Protein AF-A0A9D9LAY6-F1 (afdb_monomer)

Mean predicted aligned error: 7.18 Å

Solvent-accessible surface area (backbone atoms only — not comparable to full-atom values): 12796 Å² total; per-residue (Å²): 140,76,79,66,53,98,84,49,84,87,72,80,51,30,33,32,34,34,10,58,44,92,51,67,55,60,90,87,46,68,80,21,60,41,63,59,35,63,43,89,59,65,44,89,55,67,43,28,72,73,89,61,41,78,61,57,51,84,32,20,17,62,52,53,45,94,94,49,70,92,74,72,82,45,93,70,55,73,35,76,51,71,46,72,71,64,45,58,75,90,65,68,69,64,89,76,74,75,87,74,87,83,88,77,90,67,58,11,40,50,52,52,41,98,83,48,93,46,40,74,40,68,82,51,100,40,34,38,36,40,54,57,48,86,81,23,62,28,69,25,31,33,34,25,40,33,51,50,85,36,48,88,74,65,45,61,23,34,55,71,46,62,74,34,80,56,48,56,52,74,50,87,77,75,67,58,92,96,57,52,70,46,74,45,45,23,19,24,34,98,80,32,68,22,46,63,41,61,47,99,87,69,45,76,46,60,58,84,40,69,66,132

Sequence (212 aa):
DFNNGPNGDTRLSMIAVFSRTATLLVSSELHRVVDALDAGVDYVTSPTYYGALPTDIPEDFGASAPGGVDLLAPPGAAYLFAASNDQYYSDNSDPDNDYYIRILPISPFEVSSASSSMPLVFLDRLTLQWEDLSLTCADTFNVYRGDVRDLPSRQYGACWRSGLTTNTVVDPDLPAEGTGRFYLVTARNAIGEGPLGKDSAGQARVAASPCP

Radius of gyration: 23.65 Å; Cα contacts (8 Å, |Δi|>4): 425; chains: 1; bounding box: 60×30×68 Å

Secondary structure (DSSP, 8-state):
-----TT--S---EEEEEESS--B--TT-TT-BTTEE--SSB--PPPPTTTT-----TT-EE--STT----PPPTT--EEEEEE--S-GGG---SSS-------PPPPPPTT-TT-SS-SEESSSSEEE---GGGTT-SEEEEEEEEGGGGGGT---EEEEEEESSSEEE---PPPTT--EEEEEEEE-SS-B----B-TTSPBP--SB---

Foldseek 3Di:
DLDPDLPFHPAQKKKKWFALDPFAADPVDLQRRPRTAAWDDADQAFAAPPPRHGNGDRRMDIQDDVVGDDIQDPPNGDDMDMDGRDNYCPNDDGNPPPRDDDDDDDWWEFWQPPPAPFHWDAPDQFKTFTDACRVTSAQFKWKFKDWPVCVVVLARGATDDTRHNHRMDTHPDDDDPPTDMDMFMWGADPVGIYFSFADPVRHTRDHPHDDD

pLDDT: mean 89.91, std 10.69, range [39.0, 98.25]

Nearest PDB structures (foldseek):
  8av2-assembly1_A  TM=3.883E-01  e=5.481E-01  Mus musculus
  8dh9-assembly1_A  TM=5.565E-01  e=2.943E+00  Mus musculus
  8dh8-assembly1_B  TM=3.947E-01  e=1.164E+00  Mus musculus
  8ave-assembly1_B  TM=3.776E-01  e=1.099E+00  Homo sapiens
  8avc-assembly1_D  TM=3.324E-01  e=1.648E+00  Mus musculus

Structure (mmCIF, N/CA/C/O backbone):
data_AF-A0A9D9LAY6-F1
#
_entry.id   AF-A0A9D9LAY6-F1
#
loop_
_atom_site.group_PDB
_atom_site.id
_atom_site.type_symbol
_atom_site.label_atom_id
_atom_site.label_alt_id
_atom_site.label_comp_id
_atom_site.label_asym_id
_atom_site.label_entity_id
_atom_site.label_seq_id
_atom_site.pdbx_PDB_ins_code
_atom_site.Cartn_x
_atom_site.Cartn_y
_atom_site.Cartn_z
_atom_site.occupancy
_atom_site.B_iso_or_equiv
_atom_site.auth_seq_id
_atom_site.auth_comp_id
_atom_site.auth_asym_id
_atom_site.auth_atom_id
_atom_site.pdbx_PDB_model_num
ATOM 1 N N . ASP A 1 1 ? 26.040 16.247 -24.420 1.00 41.22 1 ASP A N 1
ATOM 2 C CA . ASP A 1 1 ? 27.261 16.339 -23.603 1.00 41.22 1 ASP A CA 1
ATOM 3 C C . ASP A 1 1 ? 26.886 15.893 -22.201 1.00 41.22 1 ASP A C 1
ATOM 5 O O . ASP A 1 1 ? 26.355 16.680 -21.425 1.00 41.22 1 ASP A O 1
ATOM 9 N N . PHE A 1 2 ? 27.018 14.590 -21.966 1.00 39.00 2 PHE A N 1
ATOM 10 C CA 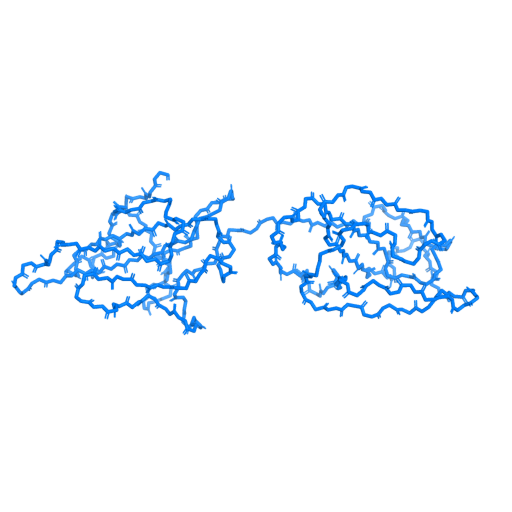. PHE A 1 2 ? 26.751 13.910 -20.696 1.00 39.00 2 PHE A CA 1
ATOM 11 C C . PHE A 1 2 ? 27.986 13.059 -20.362 1.00 39.00 2 PHE A C 1
ATOM 13 O O . PHE A 1 2 ? 27.941 11.842 -20.256 1.00 39.00 2 PHE A O 1
ATOM 20 N N . ASN A 1 3 ? 29.143 13.726 -20.322 1.00 43.12 3 ASN A N 1
ATOM 21 C CA . ASN A 1 3 ? 30.444 13.118 -20.074 1.00 43.12 3 ASN A CA 1
ATOM 22 C C . ASN A 1 3 ? 30.517 12.484 -18.670 1.00 43.12 3 ASN A C 1
ATOM 24 O O . ASN A 1 3 ? 30.635 13.193 -17.668 1.00 43.12 3 ASN A O 1
ATOM 28 N N . ASN A 1 4 ? 30.512 11.150 -18.631 1.00 49.75 4 ASN A N 1
ATOM 29 C CA . ASN A 1 4 ? 30.836 10.318 -17.471 1.00 49.75 4 ASN A CA 1
ATOM 30 C C . ASN A 1 4 ? 32.358 10.282 -17.264 1.00 49.75 4 ASN A C 1
ATOM 32 O O . ASN A 1 4 ? 33.053 9.329 -17.623 1.00 49.75 4 ASN A O 1
ATOM 36 N N . GLY A 1 5 ? 32.885 11.388 -16.735 1.00 39.91 5 GLY A N 1
ATOM 37 C CA . GLY A 1 5 ? 34.275 11.488 -16.305 1.00 39.91 5 GLY A CA 1
ATOM 38 C C . GLY A 1 5 ? 34.571 10.605 -15.080 1.00 39.91 5 GLY A C 1
ATOM 39 O O . GLY A 1 5 ? 33.657 10.144 -14.406 1.00 39.91 5 GLY A O 1
ATOM 40 N N . PRO A 1 6 ? 35.849 10.409 -14.721 1.00 46.62 6 PRO A N 1
ATOM 41 C CA . PRO A 1 6 ? 36.294 9.502 -13.649 1.00 46.62 6 PRO A CA 1
ATOM 42 C C . PRO A 1 6 ? 35.956 9.970 -12.215 1.00 46.62 6 PRO A C 1
ATOM 44 O O . PRO A 1 6 ? 36.563 9.497 -11.259 1.00 46.62 6 PRO A O 1
ATOM 47 N N . ASN A 1 7 ? 35.040 10.930 -12.060 1.00 54.56 7 ASN A N 1
ATOM 48 C CA . ASN A 1 7 ? 34.739 11.622 -10.803 1.00 54.56 7 ASN A CA 1
ATOM 49 C C . ASN A 1 7 ? 33.334 11.293 -10.248 1.00 54.56 7 ASN A C 1
ATOM 51 O O . ASN A 1 7 ? 32.860 12.030 -9.384 1.00 54.56 7 ASN A O 1
ATOM 55 N N . GLY A 1 8 ? 32.695 10.227 -10.745 1.00 56.38 8 GLY A N 1
ATOM 56 C CA . GLY A 1 8 ? 31.364 9.760 -10.337 1.00 56.38 8 GLY A CA 1
ATOM 57 C C . GLY A 1 8 ? 30.232 10.182 -11.279 1.00 56.38 8 GLY A C 1
ATOM 58 O O . GLY A 1 8 ? 30.422 10.989 -12.198 1.00 56.38 8 GLY A O 1
ATOM 59 N N . ASP A 1 9 ? 29.050 9.628 -11.032 1.00 63.84 9 ASP A N 1
ATOM 60 C CA . ASP A 1 9 ? 27.843 9.843 -11.828 1.00 63.84 9 ASP A CA 1
ATOM 61 C C . ASP A 1 9 ? 27.374 11.308 -11.852 1.00 63.84 9 ASP A C 1
ATOM 63 O O . ASP A 1 9 ? 27.145 11.952 -10.825 1.00 63.84 9 ASP A O 1
ATOM 67 N N . THR A 1 10 ? 27.146 11.855 -13.052 1.00 70.38 10 THR A N 1
ATOM 68 C CA . THR A 1 10 ? 26.641 13.238 -13.219 1.00 70.38 10 THR A CA 1
ATOM 69 C C . THR A 1 10 ? 25.127 13.316 -13.463 1.00 70.38 10 THR A C 1
ATOM 71 O O . THR A 1 10 ? 24.528 14.405 -13.440 1.00 70.38 10 THR A O 1
ATOM 74 N N . ARG A 1 11 ? 24.483 12.161 -13.677 1.00 76.62 11 ARG A N 1
ATOM 75 C CA . ARG A 1 11 ? 23.042 11.990 -13.898 1.00 76.62 11 ARG A CA 1
ATOM 76 C C . ARG A 1 11 ? 22.574 10.697 -13.235 1.00 76.62 11 ARG A C 1
ATOM 78 O O . ARG A 1 11 ? 23.000 9.623 -13.618 1.00 76.62 11 ARG A O 1
ATOM 85 N N . LEU A 1 12 ? 21.643 10.819 -12.289 1.00 80.44 12 LEU A N 1
ATOM 86 C CA . LEU A 1 12 ? 21.138 9.695 -11.487 1.00 80.44 12 LEU A CA 1
ATOM 87 C C . LEU A 1 12 ? 19.661 9.360 -11.766 1.00 80.44 12 LEU A C 1
ATOM 89 O O . LEU A 1 12 ? 19.009 8.642 -11.007 1.00 80.44 12 LEU A O 1
ATOM 93 N N . SER A 1 13 ? 19.082 9.947 -12.817 1.00 86.94 13 SER A N 1
ATOM 94 C CA . SER A 1 13 ? 17.651 9.807 -13.089 1.00 86.94 13 SER A CA 1
ATOM 95 C C . SER A 1 13 ? 17.344 8.446 -13.709 1.00 86.94 13 SER A C 1
ATOM 97 O O . SER A 1 13 ? 17.992 8.028 -14.664 1.00 86.94 13 SER A O 1
ATOM 99 N N . MET A 1 14 ? 16.326 7.788 -13.170 1.00 89.75 14 MET A N 1
ATOM 100 C CA . MET A 1 14 ? 15.775 6.519 -13.606 1.00 89.75 14 MET A CA 1
ATOM 101 C C . MET A 1 14 ? 14.271 6.660 -13.778 1.00 89.75 14 MET A C 1
ATOM 103 O O . MET A 1 14 ? 13.616 7.447 -13.088 1.00 89.75 14 MET A O 1
ATOM 107 N N . ILE A 1 15 ? 13.751 5.862 -14.693 1.00 92.69 15 ILE A N 1
ATOM 108 C CA . ILE A 1 15 ? 12.330 5.657 -14.945 1.00 92.69 15 ILE A CA 1
ATOM 109 C C . ILE A 1 15 ? 12.028 4.177 -14.755 1.00 92.69 15 ILE A C 1
ATOM 111 O O . ILE A 1 15 ? 12.913 3.330 -14.942 1.00 92.69 15 ILE A O 1
ATOM 115 N N . ALA A 1 16 ? 10.807 3.858 -14.349 1.00 94.81 16 ALA A N 1
ATOM 116 C CA . ALA A 1 16 ? 10.399 2.482 -14.140 1.00 94.81 16 ALA A CA 1
ATOM 117 C C . ALA A 1 16 ? 8.928 2.261 -14.491 1.00 94.81 16 ALA A C 1
ATOM 119 O O . ALA A 1 16 ? 8.138 3.194 -14.505 1.00 94.81 16 ALA A O 1
ATOM 120 N N . VAL A 1 17 ? 8.574 1.010 -14.772 1.00 96.50 17 VAL A N 1
ATOM 121 C CA . VAL A 1 17 ? 7.209 0.591 -15.107 1.00 96.50 17 VAL A CA 1
ATOM 122 C C . VAL A 1 17 ? 6.951 -0.814 -14.570 1.00 96.50 17 VAL A C 1
ATOM 124 O O . VAL A 1 17 ? 7.811 -1.702 -14.659 1.00 96.50 17 VAL A O 1
ATOM 127 N N . PHE A 1 18 ? 5.770 -1.025 -13.988 1.00 97.06 18 PHE A N 1
ATOM 128 C CA . PHE A 1 18 ? 5.346 -2.353 -13.548 1.00 97.06 18 PHE A CA 1
ATOM 129 C C . PHE A 1 18 ? 4.795 -3.169 -14.709 1.00 97.06 18 PHE A C 1
ATOM 131 O O . PHE A 1 18 ? 4.247 -2.638 -15.667 1.00 97.06 18 PHE A O 1
ATOM 138 N N . SER A 1 19 ? 4.897 -4.490 -14.607 1.00 98.06 19 SER A N 1
ATOM 139 C CA . SER A 1 19 ? 4.288 -5.407 -15.565 1.00 98.06 19 SER A CA 1
ATOM 140 C C . SER A 1 19 ? 3.805 -6.689 -14.894 1.00 98.06 19 SER A C 1
ATOM 142 O O . SER A 1 19 ? 4.316 -7.118 -13.850 1.00 98.06 19 SER A O 1
ATOM 144 N N . ARG A 1 20 ? 2.814 -7.331 -15.522 1.00 97.94 20 ARG A N 1
ATOM 145 C CA . ARG A 1 20 ? 2.373 -8.690 -15.176 1.00 97.94 20 ARG A CA 1
ATOM 146 C C . ARG A 1 20 ? 3.328 -9.778 -15.669 1.00 97.94 20 ARG A C 1
ATOM 148 O O . ARG A 1 20 ? 3.265 -10.900 -15.171 1.00 97.94 20 ARG A O 1
ATOM 155 N N . THR A 1 21 ? 4.200 -9.482 -16.635 1.00 97.69 21 THR A N 1
ATOM 156 C CA . THR A 1 21 ? 5.062 -10.481 -17.282 1.00 97.69 21 THR A CA 1
ATOM 157 C C . THR A 1 21 ? 6.521 -10.039 -17.346 1.00 97.69 21 THR A C 1
ATOM 159 O O . THR A 1 21 ? 6.839 -8.857 -17.344 1.00 97.69 21 THR A O 1
ATOM 162 N N . ALA A 1 22 ? 7.430 -11.006 -17.465 1.00 97.56 22 ALA A N 1
ATOM 163 C CA . ALA A 1 22 ? 8.841 -10.732 -17.735 1.00 97.56 22 ALA A CA 1
ATOM 164 C C . ALA A 1 22 ? 9.113 -10.396 -19.216 1.00 97.56 22 ALA A C 1
ATOM 166 O O . ALA A 1 22 ? 10.273 -10.310 -19.622 1.00 97.56 22 ALA A O 1
ATOM 167 N N . THR A 1 23 ? 8.077 -10.293 -20.054 1.00 97.94 23 THR A N 1
ATOM 168 C CA . THR A 1 23 ? 8.244 -10.213 -21.505 1.00 97.94 23 THR A CA 1
ATOM 169 C C . THR A 1 23 ? 8.616 -8.799 -21.921 1.00 97.94 23 THR A C 1
ATOM 171 O O . THR A 1 23 ? 7.848 -7.855 -21.744 1.00 97.94 23 THR A O 1
ATOM 174 N N . LEU A 1 24 ? 9.786 -8.686 -22.543 1.00 97.06 24 LEU A N 1
ATOM 175 C CA . LEU A 1 24 ? 10.290 -7.459 -23.135 1.00 97.06 24 LEU A CA 1
ATOM 176 C C . LEU A 1 24 ? 10.498 -7.686 -24.631 1.00 97.06 24 LEU A C 1
ATOM 178 O O . LEU A 1 24 ? 11.299 -8.537 -25.026 1.00 97.06 24 LEU A O 1
ATOM 182 N N . LEU A 1 25 ? 9.767 -6.948 -25.463 1.00 97.81 25 LEU A N 1
ATOM 183 C CA . LEU A 1 25 ? 9.915 -7.017 -26.914 1.00 97.81 25 LEU A CA 1
ATOM 184 C C . LEU A 1 25 ? 11.229 -6.365 -27.367 1.00 97.81 25 LEU A C 1
ATOM 186 O O . LEU A 1 25 ? 11.950 -5.715 -26.600 1.00 97.81 25 LEU A O 1
ATOM 190 N N . VAL A 1 26 ? 11.541 -6.564 -28.647 1.00 95.62 26 VAL A N 1
ATOM 191 C CA . VAL A 1 26 ? 12.711 -5.972 -29.302 1.00 95.62 26 VAL A CA 1
ATOM 192 C C . VAL A 1 26 ? 12.659 -4.443 -29.258 1.00 95.62 26 VAL A C 1
ATOM 194 O O . VAL A 1 26 ? 11.592 -3.842 -29.196 1.00 95.62 26 VAL A O 1
ATOM 197 N N . SER A 1 27 ? 13.822 -3.797 -29.328 1.00 89.25 27 SER A N 1
ATOM 198 C CA . SER A 1 27 ? 13.951 -2.341 -29.180 1.00 89.25 27 SER A CA 1
ATOM 199 C C . SER A 1 27 ? 13.293 -1.512 -30.289 1.00 89.25 27 SER A C 1
ATOM 201 O O . SER A 1 27 ? 13.179 -0.302 -30.132 1.00 89.25 27 SER A O 1
ATOM 203 N N . SER A 1 28 ? 12.883 -2.128 -31.402 1.00 90.31 28 SER A N 1
ATOM 204 C CA . SER A 1 28 ? 12.114 -1.457 -32.456 1.00 90.31 28 SER A CA 1
ATOM 205 C C . SER A 1 28 ? 10.626 -1.313 -32.127 1.00 90.31 28 SER A C 1
ATOM 207 O O . SER A 1 28 ? 9.932 -0.581 -32.826 1.00 90.31 28 SER A O 1
ATOM 209 N N . GLU A 1 29 ? 10.132 -2.008 -31.100 1.00 95.06 29 GLU A N 1
ATOM 210 C CA . GLU A 1 29 ? 8.760 -1.872 -30.618 1.00 95.06 29 GLU A CA 1
ATOM 211 C C . GLU A 1 29 ? 8.685 -0.747 -29.585 1.00 95.06 29 GLU A C 1
ATOM 213 O O . GLU A 1 29 ? 9.404 -0.769 -28.585 1.00 95.06 29 GLU A O 1
ATOM 218 N N . LEU A 1 30 ? 7.788 0.218 -29.805 1.00 90.75 30 LEU A N 1
ATOM 219 C CA . LEU A 1 30 ? 7.556 1.311 -28.857 1.00 90.75 30 LEU A CA 1
ATOM 220 C C . LEU A 1 30 ? 7.002 0.767 -27.529 1.00 90.75 30 LEU A C 1
ATOM 222 O O . LEU A 1 30 ? 7.577 0.984 -26.467 1.00 90.75 30 LEU A O 1
ATOM 226 N N . HIS A 1 31 ? 5.940 -0.039 -27.597 1.00 93.06 31 HIS A N 1
ATOM 227 C CA . HIS A 1 31 ? 5.304 -0.665 -26.432 1.00 93.06 31 HIS A CA 1
ATOM 228 C C . HIS A 1 31 ? 5.949 -2.014 -26.105 1.00 93.06 31 HIS A C 1
ATOM 230 O O . HIS A 1 31 ? 5.319 -3.070 -26.144 1.00 93.06 31 HIS A O 1
ATOM 236 N N . ARG A 1 32 ? 7.256 -1.986 -25.834 1.00 95.12 32 ARG A N 1
ATOM 237 C CA . ARG A 1 32 ? 8.047 -3.204 -25.613 1.00 95.12 32 ARG A CA 1
ATOM 238 C C . ARG A 1 32 ? 7.810 -3.882 -24.267 1.00 95.12 32 ARG A C 1
ATOM 240 O O . ARG A 1 32 ? 8.120 -5.064 -24.150 1.00 95.12 32 ARG A O 1
ATOM 247 N N . VAL A 1 33 ? 7.301 -3.170 -23.264 1.00 97.50 33 VAL A N 1
ATOM 248 C CA . VAL A 1 33 ? 6.931 -3.759 -21.969 1.00 97.50 33 VAL A CA 1
ATOM 249 C C . VAL A 1 33 ? 5.528 -4.342 -22.100 1.00 97.50 33 VAL A C 1
ATOM 251 O O . VAL A 1 33 ? 4.542 -3.613 -22.141 1.00 97.50 33 VAL A O 1
ATOM 254 N N . VAL A 1 34 ? 5.437 -5.666 -22.217 1.00 97.94 34 VAL A N 1
ATOM 255 C CA . VAL A 1 34 ? 4.148 -6.350 -22.391 1.00 97.94 34 VAL A CA 1
ATOM 256 C C . VAL A 1 34 ? 3.385 -6.349 -21.071 1.00 97.94 34 VAL A C 1
ATOM 258 O O . VAL A 1 34 ? 3.980 -6.588 -20.022 1.00 97.94 34 VAL A O 1
ATOM 261 N N . ASP A 1 35 ? 2.071 -6.122 -21.126 1.00 97.25 35 ASP A N 1
ATOM 262 C CA . ASP A 1 35 ? 1.190 -6.028 -19.954 1.00 97.25 35 ASP A CA 1
ATOM 263 C C . ASP A 1 35 ? 1.688 -5.014 -18.911 1.00 97.25 35 ASP A C 1
ATOM 265 O O . ASP A 1 35 ? 1.702 -5.306 -17.708 1.00 97.25 35 ASP A O 1
ATOM 269 N N . ALA A 1 36 ? 2.127 -3.844 -19.392 1.00 97.44 36 ALA A N 1
ATOM 270 C CA . ALA A 1 36 ? 2.488 -2.708 -18.557 1.00 97.44 36 ALA A CA 1
ATOM 271 C C . ALA A 1 36 ? 1.316 -2.296 -17.648 1.00 97.44 36 ALA A C 1
ATOM 273 O O . ALA A 1 36 ? 0.138 -2.445 -17.989 1.00 97.44 36 ALA A O 1
ATOM 274 N N . LEU A 1 37 ? 1.661 -1.845 -16.449 1.00 97.12 37 LEU A N 1
ATOM 275 C CA . LEU A 1 37 ? 0.738 -1.485 -15.388 1.00 97.12 37 LEU A CA 1
ATOM 276 C C . LEU A 1 37 ? 1.026 -0.072 -14.927 1.00 97.12 37 LEU A C 1
ATOM 278 O O . LEU A 1 37 ? 2.113 0.190 -14.414 1.00 97.12 37 LEU A O 1
ATOM 282 N N . ASP A 1 38 ? 0.011 0.770 -15.060 1.00 94.56 38 ASP A N 1
ATOM 283 C CA . ASP A 1 38 ? 0.039 2.148 -14.599 1.00 94.56 38 ASP A CA 1
ATOM 284 C C . ASP A 1 38 ? 0.279 2.222 -13.081 1.00 94.56 38 ASP A C 1
ATOM 286 O O . ASP A 1 38 ? -0.337 1.483 -12.296 1.00 94.56 38 ASP A O 1
ATOM 290 N N . ALA A 1 39 ? 1.215 3.082 -12.678 1.00 89.00 39 ALA A N 1
ATOM 291 C CA . ALA A 1 39 ? 1.596 3.285 -11.291 1.00 89.00 39 ALA A CA 1
ATOM 292 C C . ALA A 1 39 ? 2.174 4.682 -11.060 1.00 89.00 39 ALA A C 1
ATOM 294 O O . ALA A 1 39 ? 3.180 5.060 -11.645 1.00 89.00 39 ALA A O 1
ATOM 295 N N . GLY A 1 40 ? 1.638 5.393 -10.068 1.00 85.19 40 GLY A N 1
ATOM 296 C CA . GLY A 1 40 ? 2.198 6.673 -9.647 1.00 85.19 40 GLY A CA 1
ATOM 297 C C . GLY A 1 40 ? 1.812 7.818 -10.580 1.00 85.19 40 GLY A C 1
ATOM 298 O O . GLY A 1 40 ? 0.636 7.998 -10.875 1.00 85.19 40 GLY A O 1
ATOM 299 N N . VAL A 1 41 ? 2.788 8.659 -10.922 1.00 88.62 41 VAL A N 1
ATOM 300 C CA . VAL A 1 41 ? 2.615 9.811 -11.815 1.00 88.62 41 VAL A CA 1
ATOM 301 C C . VAL A 1 41 ? 3.446 9.560 -13.063 1.00 88.62 41 VAL A C 1
ATOM 303 O O . VAL A 1 41 ? 4.665 9.401 -12.940 1.00 88.62 41 VAL A O 1
ATOM 306 N N . ASP A 1 42 ? 2.780 9.602 -14.215 1.00 92.56 42 ASP A N 1
ATOM 307 C CA . ASP A 1 42 ? 3.352 9.344 -15.535 1.00 92.56 42 ASP A CA 1
ATOM 308 C C . ASP A 1 42 ? 4.617 10.170 -15.783 1.00 92.56 42 ASP A C 1
ATOM 310 O O . ASP A 1 42 ? 4.661 11.380 -15.496 1.00 92.56 42 ASP A O 1
ATOM 314 N N . TYR A 1 43 ? 5.646 9.539 -16.354 1.00 92.75 43 TYR A N 1
ATOM 315 C CA . TYR A 1 43 ? 6.876 10.223 -16.727 1.00 92.75 43 TYR A CA 1
ATOM 316 C C . TYR A 1 43 ? 7.021 10.343 -18.242 1.00 92.75 43 TYR A C 1
AT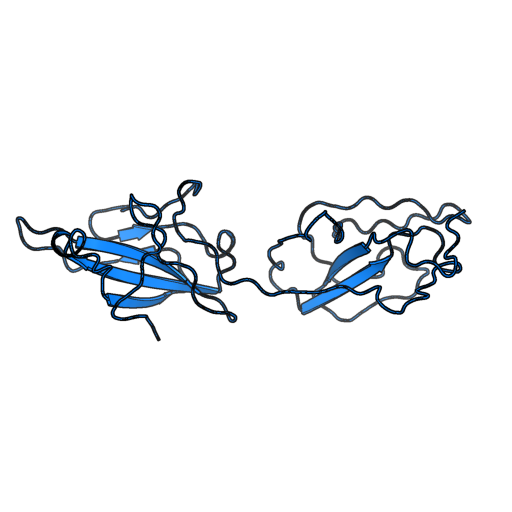OM 318 O O . TYR A 1 43 ? 7.553 9.475 -18.918 1.00 92.75 43 TYR A O 1
ATOM 326 N N . VAL A 1 44 ? 6.668 11.511 -18.779 1.00 94.75 44 VAL A N 1
ATOM 327 C CA . VAL A 1 44 ? 6.802 11.740 -20.223 1.00 94.75 44 VAL A CA 1
ATOM 328 C C . VAL A 1 44 ? 8.275 11.829 -20.636 1.00 94.75 44 VAL A C 1
ATOM 330 O O . VAL A 1 44 ? 8.969 12.808 -20.332 1.00 94.75 44 VAL A O 1
ATOM 333 N N . THR A 1 45 ? 8.753 10.827 -21.371 1.00 92.75 45 THR A N 1
ATOM 334 C CA . THR A 1 45 ? 10.148 10.758 -21.835 1.00 92.75 45 THR A CA 1
ATOM 335 C C . THR A 1 45 ? 10.399 11.584 -23.103 1.00 92.75 45 THR A C 1
ATOM 337 O O . THR A 1 45 ? 9.509 11.878 -23.904 1.00 92.75 45 THR A O 1
ATOM 340 N N . SER A 1 46 ? 11.655 12.003 -23.297 1.00 93.19 46 SER A N 1
ATOM 341 C CA . SER A 1 46 ? 12.073 12.698 -24.523 1.00 93.19 46 SER A CA 1
ATOM 342 C C . SER A 1 46 ? 12.371 11.707 -25.656 1.00 93.19 46 SER A C 1
ATOM 344 O O . SER A 1 46 ? 12.915 10.637 -25.370 1.00 93.19 46 SER A O 1
ATOM 346 N N . PRO A 1 47 ? 12.110 12.069 -26.932 1.00 94.69 47 PRO A N 1
ATOM 347 C CA . PRO A 1 47 ? 12.466 11.240 -28.082 1.00 94.69 47 PRO A CA 1
ATOM 348 C C . PRO A 1 47 ? 13.952 10.872 -28.127 1.00 94.69 47 PRO A C 1
ATOM 350 O O . PRO A 1 47 ? 14.792 11.573 -27.564 1.00 94.69 47 PRO A O 1
ATOM 353 N N . THR A 1 48 ? 14.291 9.814 -28.865 1.00 92.44 48 THR A N 1
ATOM 354 C CA . THR A 1 48 ? 15.687 9.398 -29.059 1.00 92.44 48 THR A CA 1
ATOM 355 C C . THR A 1 48 ? 16.541 10.519 -29.655 1.00 92.44 48 THR A C 1
ATOM 357 O O . THR A 1 48 ? 16.111 11.225 -30.572 1.00 92.44 48 THR A O 1
ATOM 360 N N . TYR A 1 49 ? 17.798 10.627 -29.206 1.00 91.62 49 TYR A N 1
ATOM 361 C CA . TYR A 1 49 ? 18.721 11.674 -29.663 1.00 91.62 49 TYR A CA 1
ATOM 362 C C . TYR A 1 49 ? 18.920 11.651 -31.185 1.00 91.62 49 TYR A C 1
ATOM 364 O O . TYR A 1 49 ? 18.899 12.683 -31.857 1.00 91.62 49 TYR A O 1
ATOM 372 N N . TYR A 1 50 ? 19.078 10.449 -31.746 1.00 91.81 50 TYR A N 1
ATOM 373 C CA . TYR A 1 50 ? 19.116 10.233 -33.188 1.00 91.81 50 TYR A CA 1
ATOM 374 C C . TYR A 1 50 ? 17.742 9.809 -33.697 1.00 91.81 50 TYR A C 1
ATOM 376 O O . TYR A 1 50 ? 17.115 8.909 -33.143 1.00 91.81 50 TYR A O 1
ATOM 384 N N . GLY A 1 51 ? 17.288 10.431 -34.785 1.00 93.31 51 GLY A N 1
ATOM 385 C CA . GLY A 1 51 ? 16.053 10.055 -35.477 1.00 93.31 51 GLY A CA 1
ATOM 386 C C . GLY A 1 51 ? 14.755 10.536 -34.823 1.00 93.31 51 GLY A C 1
ATOM 387 O O . GLY A 1 51 ? 13.720 10.428 -35.474 1.00 93.31 51 GLY A O 1
ATOM 388 N N . ALA A 1 52 ? 14.805 11.100 -33.607 1.00 94.38 52 ALA A N 1
ATOM 389 C CA . ALA A 1 52 ? 13.647 11.643 -32.891 1.00 94.38 52 ALA A CA 1
ATOM 390 C C . ALA A 1 52 ? 12.472 10.651 -32.797 1.00 94.38 52 ALA A C 1
ATOM 392 O O . ALA A 1 52 ? 11.312 11.019 -32.991 1.00 94.38 52 ALA A O 1
ATOM 393 N N . LEU A 1 53 ? 12.777 9.379 -32.534 1.00 93.94 53 LEU A N 1
ATOM 394 C CA . LEU A 1 53 ? 11.761 8.349 -32.361 1.00 93.94 53 LEU A CA 1
ATOM 395 C C . LEU A 1 53 ? 11.102 8.506 -30.985 1.00 93.94 53 LEU A C 1
ATOM 397 O O . LEU A 1 53 ? 11.809 8.814 -30.022 1.00 93.94 53 LEU A O 1
ATOM 401 N N . PRO A 1 54 ? 9.780 8.295 -30.869 1.00 95.00 54 PRO A N 1
ATOM 402 C CA . PRO A 1 54 ? 9.113 8.294 -29.574 1.00 95.00 54 PRO A CA 1
ATOM 403 C C . PRO A 1 54 ? 9.654 7.163 -28.693 1.00 95.00 54 PRO A C 1
ATOM 405 O O . PRO A 1 54 ? 10.053 6.109 -29.187 1.00 95.00 54 PRO A O 1
ATOM 408 N N . THR A 1 55 ? 9.655 7.408 -27.391 1.00 92.62 55 THR A N 1
ATOM 409 C CA . THR A 1 55 ? 10.213 6.528 -26.348 1.00 92.62 55 THR A CA 1
ATOM 410 C C . THR A 1 55 ? 9.235 6.288 -25.201 1.00 92.62 55 THR A C 1
ATOM 412 O O . THR A 1 55 ? 9.486 5.421 -24.369 1.00 92.62 55 THR A O 1
ATOM 415 N N . ASP A 1 56 ? 8.126 7.028 -25.189 1.00 94.25 56 ASP A N 1
ATOM 416 C CA . ASP A 1 56 ? 7.207 7.124 -24.065 1.00 94.25 56 ASP A CA 1
ATOM 417 C C . ASP A 1 56 ? 6.412 5.844 -23.822 1.00 94.25 56 ASP A C 1
ATOM 419 O O . ASP A 1 56 ? 5.837 5.264 -24.752 1.00 94.25 56 ASP A O 1
ATOM 423 N N . ILE A 1 57 ? 6.369 5.432 -22.555 1.00 94.75 57 ILE A N 1
ATOM 424 C CA . ILE A 1 57 ? 5.515 4.357 -22.062 1.00 94.75 57 ILE A CA 1
ATOM 425 C C . ILE A 1 57 ? 4.488 5.018 -21.140 1.00 94.75 57 ILE A C 1
ATOM 427 O O . ILE A 1 57 ? 4.869 5.449 -20.059 1.00 94.75 57 ILE A O 1
ATOM 431 N N . PRO A 1 58 ? 3.202 5.089 -21.526 1.00 95.25 58 PRO A N 1
ATOM 432 C CA . PRO A 1 58 ? 2.198 5.819 -20.751 1.00 95.25 58 PRO A CA 1
ATOM 433 C C . PRO A 1 58 ? 2.032 5.349 -19.300 1.00 95.25 58 PRO A C 1
ATOM 435 O O . PRO A 1 58 ? 1.568 6.115 -18.472 1.00 95.25 58 PRO A O 1
ATOM 438 N N . GLU A 1 59 ? 2.372 4.094 -19.001 1.00 96.56 59 GLU A N 1
ATOM 439 C CA . GLU A 1 59 ? 2.264 3.490 -17.670 1.00 96.56 59 GLU A CA 1
ATOM 440 C C . GLU A 1 59 ? 3.512 3.667 -16.779 1.00 96.56 59 GLU A C 1
ATOM 442 O O . GLU A 1 59 ? 3.572 3.093 -15.687 1.00 96.56 59 GLU A O 1
ATOM 447 N N . ASP A 1 60 ? 4.557 4.347 -17.260 1.00 94.81 60 ASP A N 1
ATOM 448 C CA . ASP A 1 60 ? 5.803 4.509 -16.510 1.00 94.81 60 ASP A CA 1
ATOM 449 C C . ASP A 1 60 ? 5.739 5.616 -15.448 1.00 94.81 60 ASP A C 1
ATOM 451 O O . ASP A 1 60 ? 4.794 6.388 -15.348 1.00 94.81 60 ASP A O 1
ATOM 455 N N . PHE A 1 61 ? 6.762 5.680 -14.601 1.00 93.94 61 PHE A N 1
ATOM 456 C CA . PHE A 1 61 ? 6.908 6.724 -13.598 1.00 93.94 61 PHE A CA 1
ATOM 457 C C . PHE A 1 61 ? 8.377 7.055 -13.349 1.00 93.94 61 PHE A C 1
ATOM 459 O O . PHE A 1 61 ? 9.293 6.251 -13.561 1.00 93.94 61 PHE A O 1
ATOM 466 N N . GLY A 1 62 ? 8.619 8.260 -12.833 1.00 91.31 62 GLY A N 1
ATOM 467 C CA . GLY A 1 62 ? 9.954 8.685 -12.426 1.00 91.31 62 GLY A CA 1
ATOM 468 C C . GLY A 1 62 ? 10.382 7.975 -11.141 1.00 91.31 62 GLY A C 1
ATOM 469 O O . GLY A 1 62 ? 9.712 8.099 -10.123 1.00 91.31 62 GLY A O 1
ATOM 470 N N . ALA A 1 63 ? 11.523 7.284 -11.151 1.00 87.88 63 ALA A N 1
ATOM 471 C CA . ALA A 1 63 ? 12.023 6.510 -10.008 1.00 87.88 63 ALA A CA 1
ATOM 472 C C . ALA A 1 63 ? 13.091 7.247 -9.166 1.00 87.88 63 ALA A C 1
ATOM 474 O O . ALA A 1 63 ? 13.567 6.712 -8.165 1.00 87.88 63 ALA A O 1
ATOM 475 N N . SER A 1 64 ? 13.462 8.479 -9.541 1.00 78.44 64 SER A N 1
ATOM 476 C CA . SER A 1 64 ? 14.600 9.215 -8.952 1.00 78.44 64 SER A CA 1
ATOM 477 C C . SER A 1 64 ? 14.236 10.530 -8.253 1.00 78.44 64 SER A C 1
ATOM 479 O O . SER A 1 64 ? 14.995 11.500 -8.320 1.00 78.44 64 SER A O 1
ATOM 481 N N . ALA A 1 65 ? 13.091 10.604 -7.571 1.00 66.19 65 ALA A N 1
ATOM 482 C CA . ALA A 1 65 ? 12.800 11.760 -6.720 1.00 66.19 65 ALA A CA 1
ATOM 483 C C . ALA A 1 65 ? 13.811 11.856 -5.549 1.00 66.19 65 ALA A C 1
ATOM 485 O O . ALA A 1 65 ? 14.326 10.828 -5.098 1.00 66.19 65 ALA A O 1
ATOM 486 N N . PRO A 1 66 ? 14.127 13.061 -5.029 1.00 66.81 66 PRO A N 1
ATOM 487 C CA . PRO A 1 66 ? 14.971 13.203 -3.845 1.00 66.81 66 PRO A CA 1
ATOM 488 C C . PRO A 1 66 ? 14.416 12.387 -2.667 1.00 66.81 66 PRO A C 1
ATOM 490 O O . PRO A 1 66 ? 13.352 12.702 -2.143 1.00 66.81 66 PRO A O 1
ATOM 493 N N . GLY A 1 67 ? 15.143 11.344 -2.253 1.00 69.50 67 GLY A N 1
ATOM 494 C CA . GLY A 1 67 ? 14.711 10.414 -1.200 1.00 69.50 67 GLY A CA 1
ATOM 495 C C . GLY A 1 67 ? 14.030 9.128 -1.689 1.00 69.50 67 GLY A C 1
ATOM 496 O O . GLY A 1 67 ? 13.772 8.256 -0.865 1.00 69.50 67 GLY A O 1
ATOM 497 N N . GLY A 1 68 ? 13.822 8.968 -2.999 1.00 78.31 68 GLY A N 1
ATOM 498 C CA . GLY A 1 68 ? 13.092 7.851 -3.606 1.00 78.31 68 GLY A CA 1
ATOM 499 C C . GLY A 1 68 ? 11.622 8.182 -3.876 1.00 78.31 68 GLY A C 1
ATOM 500 O O . GLY A 1 68 ? 11.173 9.304 -3.641 1.00 78.31 68 GLY A O 1
ATOM 501 N N . VAL A 1 69 ? 10.881 7.201 -4.395 1.00 84.31 69 VAL A N 1
ATOM 502 C CA . VAL A 1 69 ? 9.430 7.285 -4.607 1.00 84.31 69 VAL A CA 1
ATOM 503 C C . VAL A 1 69 ? 8.754 6.169 -3.825 1.00 84.31 69 VAL A C 1
ATOM 505 O O . VAL A 1 69 ? 9.066 4.997 -4.029 1.00 84.31 69 VAL A O 1
ATOM 508 N N . ASP A 1 70 ? 7.819 6.548 -2.955 1.00 82.12 70 ASP A N 1
ATOM 509 C CA . ASP A 1 70 ? 6.912 5.612 -2.299 1.00 82.12 70 ASP A CA 1
ATOM 510 C C . ASP A 1 70 ? 5.693 5.409 -3.190 1.00 82.12 70 ASP A C 1
ATOM 512 O O . ASP A 1 70 ? 5.023 6.365 -3.589 1.00 82.12 70 ASP A O 1
ATOM 516 N N . LEU A 1 71 ? 5.406 4.155 -3.513 1.00 83.06 71 LEU A N 1
ATOM 517 C CA . LEU A 1 71 ? 4.327 3.802 -4.419 1.00 83.06 71 LEU A CA 1
ATOM 518 C C . LEU A 1 71 ? 3.712 2.463 -4.024 1.00 83.06 71 LEU A C 1
ATOM 520 O O . LEU A 1 71 ? 4.394 1.556 -3.540 1.00 83.06 71 LEU A O 1
ATOM 524 N N . LEU A 1 72 ? 2.408 2.338 -4.252 1.00 81.44 72 LEU A N 1
ATOM 525 C CA . LEU A 1 72 ? 1.721 1.062 -4.138 1.00 81.44 72 LEU A CA 1
ATOM 526 C C . LEU A 1 72 ? 1.956 0.270 -5.423 1.00 81.44 72 LEU A C 1
ATOM 528 O O . LEU A 1 72 ? 1.647 0.755 -6.510 1.00 81.44 72 LEU A O 1
ATOM 532 N N . ALA A 1 73 ? 2.472 -0.953 -5.301 1.00 85.00 73 ALA A N 1
ATOM 533 C CA . ALA A 1 73 ? 2.555 -1.846 -6.448 1.00 85.00 73 ALA A CA 1
ATOM 534 C C . ALA A 1 73 ? 1.131 -2.123 -6.978 1.00 85.00 73 ALA A C 1
ATOM 536 O O . ALA A 1 73 ? 0.268 -2.542 -6.197 1.00 85.00 73 ALA A O 1
ATOM 537 N N . PRO A 1 74 ? 0.854 -1.895 -8.274 1.00 88.50 74 PRO A N 1
ATOM 538 C CA . PRO A 1 74 ? -0.490 -2.063 -8.808 1.00 88.50 74 PRO A CA 1
ATOM 539 C C . PRO A 1 74 ? -0.932 -3.537 -8.756 1.00 88.50 74 PRO A C 1
ATOM 541 O O . PRO A 1 74 ? -0.100 -4.444 -8.883 1.00 88.50 74 PRO A O 1
ATOM 544 N N . PRO A 1 75 ? -2.241 -3.826 -8.603 1.00 82.94 75 PRO A N 1
ATOM 545 C CA . PRO A 1 75 ? -2.737 -5.196 -8.534 1.00 82.94 75 PRO A CA 1
ATOM 546 C C . PRO A 1 75 ? -2.304 -6.066 -9.723 1.00 82.94 75 PRO A C 1
ATOM 548 O O . PRO A 1 75 ? -2.602 -5.788 -10.891 1.00 82.94 75 PRO A O 1
ATOM 551 N N . GLY A 1 76 ? -1.639 -7.178 -9.406 1.00 87.94 76 GLY A N 1
ATOM 552 C CA . GLY A 1 76 ? -1.114 -8.124 -10.390 1.00 87.94 76 GLY A CA 1
ATOM 553 C C . GLY A 1 76 ? 0.277 -7.783 -10.928 1.00 87.94 76 GLY A C 1
ATOM 554 O O . GLY A 1 76 ? 0.766 -8.520 -11.781 1.00 87.94 76 GLY A O 1
ATOM 555 N N . ALA A 1 77 ? 0.924 -6.720 -10.443 1.00 93.19 77 ALA A N 1
ATOM 556 C CA . ALA A 1 77 ? 2.332 -6.477 -10.718 1.00 93.19 77 ALA A CA 1
ATOM 557 C C . ALA A 1 77 ? 3.189 -7.649 -10.228 1.00 93.19 77 ALA A C 1
ATOM 559 O O . ALA A 1 77 ? 3.109 -8.056 -9.069 1.00 93.19 77 ALA A O 1
ATOM 560 N N . ALA A 1 78 ? 4.017 -8.179 -11.122 1.00 94.19 78 ALA A N 1
ATOM 561 C CA . ALA A 1 78 ? 4.950 -9.265 -10.830 1.00 94.19 78 ALA A CA 1
ATOM 562 C C . ALA A 1 78 ? 6.394 -8.906 -11.208 1.00 94.19 78 ALA A C 1
ATOM 564 O O . ALA A 1 78 ? 7.334 -9.522 -10.707 1.00 94.19 78 ALA A O 1
ATOM 565 N N . TYR A 1 79 ? 6.571 -7.902 -12.069 1.00 96.50 79 TYR A N 1
ATOM 566 C CA . TYR A 1 79 ? 7.862 -7.462 -12.581 1.00 96.50 79 TYR A CA 1
ATOM 567 C C . TYR A 1 79 ? 7.954 -5.937 -12.550 1.00 96.50 79 TYR A C 1
ATOM 569 O O . TYR A 1 79 ? 6.954 -5.245 -12.740 1.00 96.50 79 TYR A O 1
ATOM 577 N N . LEU A 1 80 ? 9.167 -5.434 -12.329 1.00 95.00 80 LEU A N 1
ATOM 578 C CA . LEU A 1 80 ? 9.528 -4.027 -12.465 1.00 95.00 80 LEU A CA 1
ATOM 579 C C . LEU A 1 80 ? 10.621 -3.936 -13.527 1.00 95.00 80 LEU A C 1
ATOM 581 O O . LEU A 1 80 ? 11.689 -4.532 -13.368 1.00 95.00 80 LEU A O 1
ATOM 585 N N . PHE A 1 81 ? 10.355 -3.199 -14.597 1.00 96.12 81 PHE A N 1
ATOM 586 C CA . PHE A 1 81 ? 11.377 -2.802 -15.556 1.00 96.12 81 PHE A CA 1
ATOM 587 C C . PHE A 1 81 ? 11.835 -1.405 -15.194 1.00 96.12 81 PHE A C 1
ATOM 589 O O . PHE A 1 81 ? 11.009 -0.544 -14.905 1.00 96.12 81 PHE A O 1
ATOM 596 N N . ALA A 1 82 ? 13.141 -1.175 -15.214 1.00 93.31 82 ALA A N 1
ATOM 597 C CA . ALA A 1 82 ? 13.680 0.140 -14.951 1.00 93.31 82 ALA A CA 1
ATOM 598 C C . ALA A 1 82 ? 14.879 0.431 -15.832 1.00 93.31 82 ALA A C 1
ATOM 600 O O . ALA A 1 82 ? 15.598 -0.481 -16.249 1.00 93.31 82 ALA A O 1
ATOM 601 N N . ALA A 1 83 ? 15.070 1.710 -16.119 1.00 91.25 83 ALA A N 1
ATOM 602 C CA . ALA A 1 83 ? 16.099 2.147 -17.032 1.00 91.25 83 ALA A CA 1
ATOM 603 C C . ALA A 1 83 ? 16.569 3.565 -16.701 1.00 91.25 83 ALA A C 1
ATOM 605 O O . ALA A 1 83 ? 15.859 4.348 -16.066 1.00 91.25 83 ALA A O 1
ATOM 606 N N . SER A 1 84 ? 17.784 3.889 -17.135 1.00 91.12 84 SER A N 1
ATOM 607 C CA . SER A 1 84 ? 18.320 5.244 -17.060 1.00 91.12 84 SER A CA 1
ATOM 608 C C . SER A 1 84 ? 17.476 6.198 -17.897 1.00 91.12 84 SER A C 1
ATOM 610 O O . SER A 1 84 ? 17.134 5.900 -19.042 1.00 91.12 84 SER A O 1
ATOM 612 N N . ASN A 1 85 ? 17.180 7.372 -17.362 1.00 89.75 85 ASN A N 1
ATOM 613 C CA . ASN A 1 85 ? 16.493 8.411 -18.113 1.00 89.75 85 ASN A CA 1
ATOM 614 C C . ASN A 1 85 ? 17.474 9.114 -19.064 1.00 89.75 85 ASN A C 1
ATOM 616 O O . ASN A 1 85 ? 18.015 10.173 -18.742 1.00 89.75 85 ASN A O 1
ATOM 620 N N . ASP A 1 86 ? 17.728 8.486 -20.213 1.00 88.50 86 ASP A N 1
ATOM 621 C CA . ASP A 1 86 ? 18.581 9.016 -21.274 1.00 88.50 86 ASP A CA 1
ATOM 622 C C . ASP A 1 86 ? 17.955 8.781 -22.659 1.00 88.50 86 ASP A C 1
ATOM 624 O O . ASP A 1 86 ? 17.280 7.790 -22.914 1.00 88.50 86 ASP A O 1
ATOM 628 N N . GLN A 1 87 ? 18.196 9.698 -23.584 1.00 88.62 87 GLN A N 1
ATOM 629 C CA . GLN A 1 87 ? 17.782 9.616 -24.984 1.00 88.62 87 GLN A CA 1
ATOM 630 C C . GLN A 1 87 ? 18.859 8.990 -25.891 1.00 88.62 87 GLN A C 1
ATOM 632 O O . GLN A 1 87 ? 18.599 8.755 -27.078 1.00 88.62 87 GLN A O 1
ATOM 637 N N . TYR A 1 88 ? 20.063 8.721 -25.369 1.00 89.81 88 TYR A N 1
ATOM 638 C CA . TYR A 1 88 ? 21.174 8.111 -26.095 1.00 89.81 88 TYR A CA 1
ATOM 639 C C . TYR A 1 88 ? 21.958 7.102 -25.243 1.00 89.81 88 TYR A C 1
ATOM 641 O O . TYR A 1 88 ? 23.065 7.338 -24.809 1.00 89.81 88 TYR A O 1
ATOM 649 N N . TYR A 1 89 ? 21.449 5.882 -25.097 1.00 86.12 89 TYR A N 1
ATOM 650 C CA . TYR A 1 89 ? 22.040 4.890 -24.182 1.00 86.12 89 TYR A CA 1
ATOM 651 C C . TYR A 1 89 ? 23.486 4.453 -24.487 1.00 86.12 89 TYR A C 1
ATOM 653 O O . TYR A 1 89 ? 24.108 3.788 -23.665 1.00 86.12 89 TYR A O 1
ATOM 661 N N . SER A 1 90 ? 24.017 4.740 -25.680 1.00 87.94 90 SER A N 1
ATOM 662 C CA . SER A 1 90 ? 25.350 4.263 -26.077 1.00 87.94 90 SER A CA 1
ATOM 663 C C . SER A 1 90 ? 26.504 5.046 -25.448 1.00 87.94 90 SER A C 1
ATOM 665 O O . SER A 1 90 ? 27.641 4.593 -25.567 1.00 87.94 90 SER A O 1
ATOM 667 N N . ASP A 1 91 ? 26.248 6.192 -24.813 1.00 86.44 91 ASP A N 1
ATOM 668 C CA . ASP A 1 91 ? 27.247 6.926 -24.024 1.00 86.44 91 ASP A CA 1
ATOM 669 C C . ASP A 1 91 ? 27.006 6.859 -22.504 1.00 86.44 91 ASP A C 1
ATOM 671 O O . ASP A 1 91 ? 27.752 7.468 -21.731 1.00 86.44 91 ASP A O 1
ATOM 675 N N . ASN A 1 92 ? 26.053 6.032 -22.062 1.00 85.94 92 ASN A N 1
ATOM 676 C CA . ASN A 1 92 ? 25.874 5.725 -20.648 1.00 85.94 92 ASN A CA 1
ATOM 677 C C . ASN A 1 92 ? 27.079 4.935 -20.118 1.00 85.94 92 ASN A C 1
ATOM 679 O O . ASN A 1 92 ? 27.540 3.972 -20.733 1.00 85.94 92 ASN A O 1
ATOM 683 N N . SER A 1 93 ? 27.563 5.333 -18.946 1.00 83.81 93 SER A N 1
ATOM 684 C CA . SER A 1 93 ? 28.654 4.697 -18.213 1.00 83.81 93 SER A CA 1
ATOM 685 C C . SER A 1 93 ? 28.366 4.830 -16.722 1.00 83.81 93 SER A C 1
ATOM 687 O O . SER A 1 93 ? 27.841 5.858 -16.312 1.00 83.81 93 SER A O 1
ATOM 689 N N . ASP A 1 94 ? 28.757 3.823 -15.948 1.00 83.38 94 ASP A N 1
ATOM 690 C CA . ASP A 1 94 ? 28.731 3.803 -14.477 1.00 83.38 94 ASP A CA 1
ATOM 691 C C . ASP A 1 94 ? 30.179 3.540 -14.000 1.00 83.38 94 ASP A C 1
ATOM 693 O O . ASP A 1 94 ? 30.604 2.381 -13.917 1.00 83.38 94 ASP A O 1
ATOM 697 N N . PRO A 1 95 ? 31.021 4.588 -13.870 1.00 83.69 95 PRO A N 1
ATOM 698 C CA . PRO A 1 95 ? 32.462 4.430 -13.646 1.00 83.69 95 PRO A CA 1
ATOM 699 C C . PRO A 1 95 ? 32.846 3.903 -12.255 1.00 83.69 95 PRO A C 1
ATOM 701 O O . PRO A 1 95 ? 33.917 3.306 -12.111 1.00 83.69 95 PRO A O 1
ATOM 704 N N . ASP A 1 96 ? 32.021 4.150 -11.242 1.00 81.31 96 ASP A N 1
ATOM 705 C CA . ASP A 1 96 ? 32.198 3.747 -9.842 1.00 81.31 96 ASP A CA 1
ATOM 706 C C . ASP A 1 96 ? 31.316 2.560 -9.423 1.00 81.31 96 ASP A C 1
ATOM 708 O O . ASP A 1 96 ? 31.521 2.001 -8.340 1.00 81.31 96 ASP A O 1
ATOM 712 N N . ASN A 1 97 ? 30.472 2.069 -10.333 1.00 84.62 97 ASN A N 1
ATOM 713 C CA . ASN A 1 97 ? 29.686 0.846 -10.207 1.00 84.62 97 ASN A CA 1
ATOM 714 C C . ASN A 1 97 ? 28.675 0.915 -9.046 1.00 84.62 97 ASN A C 1
ATOM 716 O O . ASN A 1 97 ? 28.467 -0.072 -8.324 1.00 84.62 97 ASN A O 1
ATOM 720 N N . ASP A 1 98 ? 28.081 2.091 -8.844 1.00 84.00 98 ASP A N 1
ATOM 721 C CA . ASP A 1 98 ? 27.078 2.362 -7.815 1.00 84.00 98 ASP A CA 1
ATOM 722 C C . ASP A 1 98 ? 25.737 2.873 -8.376 1.00 84.00 98 ASP A C 1
ATOM 724 O O . ASP A 1 98 ? 24.824 3.192 -7.605 1.00 84.00 98 ASP A O 1
ATOM 728 N N . TYR A 1 99 ? 25.548 2.802 -9.697 1.00 85.56 99 TYR A N 1
ATOM 729 C CA . TYR A 1 99 ? 24.281 3.116 -10.345 1.00 85.56 99 TYR A CA 1
ATOM 730 C C . TYR A 1 99 ? 23.294 1.937 -10.277 1.00 85.56 99 TYR A C 1
ATOM 732 O O . TYR A 1 99 ? 23.267 1.034 -11.119 1.00 85.56 99 TYR A O 1
ATOM 740 N N . TYR A 1 100 ? 22.438 1.928 -9.251 1.00 85.81 100 TYR A N 1
ATOM 741 C CA . TYR A 1 100 ? 21.417 0.893 -9.057 1.00 85.81 100 TYR A CA 1
ATOM 742 C C . TYR A 1 100 ? 20.105 1.438 -8.486 1.00 85.81 100 TYR A C 1
ATOM 744 O O . TYR A 1 100 ? 20.051 2.477 -7.829 1.00 85.81 100 TYR A O 1
ATOM 752 N N . ILE A 1 101 ? 19.031 0.662 -8.659 1.00 87.31 101 ILE A N 1
ATOM 753 C CA . ILE A 1 101 ? 17.784 0.863 -7.915 1.00 87.31 101 ILE A CA 1
ATOM 754 C C . ILE A 1 101 ? 17.852 0.115 -6.597 1.00 87.31 101 ILE A C 1
ATOM 756 O O . ILE A 1 101 ? 18.153 -1.079 -6.549 1.00 87.31 101 ILE A O 1
ATOM 760 N N . ARG A 1 102 ? 17.482 0.808 -5.521 1.00 87.81 102 ARG A N 1
ATOM 761 C CA . ARG A 1 102 ? 17.219 0.190 -4.225 1.00 87.81 102 ARG A CA 1
ATOM 762 C C . ARG A 1 102 ? 15.719 0.157 -3.963 1.00 87.81 102 ARG A C 1
ATOM 764 O O . ARG A 1 102 ? 15.111 1.197 -3.735 1.00 87.81 102 ARG A O 1
ATOM 771 N N . ILE A 1 103 ? 15.150 -1.044 -3.935 1.00 87.81 103 ILE A N 1
ATOM 772 C CA . ILE A 1 103 ? 13.754 -1.271 -3.553 1.00 87.81 103 ILE A CA 1
ATOM 773 C C . ILE A 1 103 ? 13.725 -1.621 -2.070 1.00 87.81 103 ILE A C 1
ATOM 775 O O . ILE A 1 103 ? 14.352 -2.592 -1.643 1.00 87.81 103 ILE A O 1
ATOM 779 N N . LEU A 1 104 ? 13.008 -0.824 -1.284 1.00 86.00 104 LEU A N 1
ATOM 780 C CA . LEU A 1 104 ? 12.783 -1.085 0.132 1.00 86.00 104 LEU A CA 1
ATOM 781 C C . LEU A 1 104 ? 11.292 -1.325 0.332 1.00 86.00 104 LEU A C 1
ATOM 783 O O . LEU A 1 104 ? 10.503 -0.412 0.092 1.00 86.00 104 LEU A O 1
ATOM 787 N N . PRO A 1 105 ? 10.879 -2.529 0.743 1.00 83.19 105 PRO A N 1
ATOM 788 C CA . PRO A 1 105 ? 9.484 -2.741 1.051 1.00 83.19 105 PRO A CA 1
ATOM 789 C C . PRO A 1 105 ? 9.163 -2.047 2.383 1.00 83.19 105 PRO A C 1
ATOM 791 O O . PRO A 1 105 ? 9.961 -2.083 3.324 1.00 83.19 105 PRO A O 1
ATOM 794 N N . ILE A 1 106 ? 8.007 -1.390 2.452 1.00 85.44 106 ILE A N 1
ATOM 795 C CA . ILE A 1 106 ? 7.592 -0.616 3.625 1.00 85.44 106 ILE A CA 1
ATOM 796 C C . ILE A 1 106 ? 6.546 -1.375 4.439 1.00 85.44 106 ILE A C 1
ATOM 798 O O . ILE A 1 106 ? 5.689 -2.082 3.897 1.00 85.44 106 ILE A O 1
ATOM 802 N N . SER A 1 107 ? 6.618 -1.225 5.762 1.00 88.44 107 SER A N 1
ATOM 803 C CA . SER A 1 107 ? 5.519 -1.643 6.628 1.00 88.44 107 SER A CA 1
ATOM 804 C C . SER A 1 107 ? 4.264 -0.835 6.294 1.00 88.44 107 SER A C 1
ATOM 806 O O . SER A 1 107 ? 4.383 0.323 5.880 1.00 88.44 107 SER A O 1
ATOM 808 N N . PRO A 1 108 ? 3.071 -1.403 6.514 1.00 92.06 108 PRO A N 1
ATOM 809 C CA . PRO A 1 108 ? 1.833 -0.691 6.265 1.00 92.06 108 PRO A CA 1
ATOM 810 C C . PRO A 1 108 ? 1.742 0.620 7.046 1.00 92.06 108 PRO A C 1
ATOM 812 O O . PRO A 1 108 ? 2.226 0.728 8.181 1.00 92.06 108 PRO A O 1
ATOM 815 N N . PHE A 1 109 ? 1.084 1.606 6.444 1.00 91.56 109 PHE A N 1
ATOM 816 C CA . PHE A 1 109 ? 0.829 2.884 7.094 1.00 91.56 109 PHE A CA 1
ATOM 817 C C . PHE A 1 109 ? -0.194 2.753 8.231 1.00 91.56 109 PHE A C 1
ATOM 819 O O . PHE A 1 109 ? -0.919 1.764 8.352 1.00 91.56 109 PHE A O 1
ATOM 826 N N . GLU A 1 110 ? -0.228 3.771 9.093 1.00 94.69 110 GLU A N 1
ATOM 827 C CA . GLU A 1 110 ? -1.215 3.877 10.167 1.00 94.69 110 GLU A CA 1
ATOM 828 C C . GLU A 1 110 ? -2.634 3.887 9.590 1.00 94.69 110 GLU A C 1
ATOM 830 O O . GLU A 1 110 ? -2.979 4.757 8.787 1.00 94.69 110 GLU A O 1
ATOM 835 N N . VAL A 1 111 ? -3.462 2.948 10.048 1.00 95.81 111 VAL A N 1
ATOM 836 C CA . VAL A 1 111 ? -4.898 2.964 9.770 1.00 95.81 111 VAL A CA 1
ATOM 837 C C . VAL A 1 111 ? -5.529 4.072 10.601 1.00 95.81 111 VAL A C 1
ATOM 839 O O . VAL A 1 111 ? -5.283 4.195 11.800 1.00 95.81 111 VAL A O 1
ATOM 842 N N . SER A 1 112 ? -6.364 4.873 9.955 1.00 94.75 112 SER A N 1
ATOM 843 C CA . SER A 1 112 ? -7.110 5.984 10.530 1.00 94.75 112 SER A CA 1
ATOM 844 C C . SER A 1 112 ? -6.216 7.082 11.091 1.00 94.75 112 SER A C 1
ATOM 846 O O . SER A 1 112 ? -6.515 7.689 12.121 1.00 94.75 112 SER A O 1
ATOM 848 N N . SER A 1 113 ? -5.121 7.358 10.377 1.00 91.19 113 SER A N 1
ATOM 849 C CA . SER A 1 113 ? -4.260 8.507 10.650 1.00 91.19 113 SER A CA 1
ATOM 850 C C . SER A 1 113 ? -5.051 9.824 10.653 1.00 91.19 113 SER A C 1
ATOM 852 O O . SER A 1 113 ? -6.148 9.928 10.101 1.00 91.19 113 SER A O 1
ATOM 854 N N . ALA A 1 114 ? -4.467 10.879 11.224 1.00 87.00 114 ALA A N 1
ATOM 855 C CA . ALA A 1 114 ? -5.104 12.199 11.292 1.00 87.00 114 ALA A CA 1
ATOM 856 C C . ALA A 1 114 ? -5.468 12.801 9.916 1.00 87.00 114 ALA A C 1
ATOM 858 O O . ALA A 1 114 ? -6.304 13.699 9.851 1.00 87.00 114 ALA A O 1
ATOM 859 N N . SER A 1 115 ? -4.848 12.327 8.832 1.00 84.62 115 SER A N 1
ATOM 860 C CA . SER A 1 115 ? -5.138 12.731 7.451 1.00 84.62 115 SER A CA 1
ATOM 861 C C . SER A 1 115 ? -6.048 11.755 6.698 1.00 84.62 115 SER A C 1
ATOM 863 O O . SER A 1 115 ? -6.293 11.963 5.511 1.00 84.62 115 SER A O 1
ATOM 865 N N . SER A 1 116 ? -6.530 10.688 7.341 1.00 89.75 116 SER A N 1
ATOM 866 C CA . SER A 1 116 ? -7.402 9.703 6.698 1.00 89.75 116 SER A CA 1
ATOM 867 C C . SER A 1 116 ? -8.744 10.332 6.311 1.00 89.75 116 SER A C 1
ATOM 869 O O . SER A 1 116 ? -9.405 10.982 7.123 1.00 89.75 116 SER A O 1
ATOM 871 N N . SER A 1 117 ? -9.159 10.136 5.058 1.00 88.06 117 SER A N 1
ATOM 872 C CA . SER A 1 117 ? -10.458 10.588 4.542 1.00 88.06 117 SER A CA 1
ATOM 873 C C . SER A 1 117 ? -11.616 9.671 4.951 1.00 88.06 117 SER A C 1
ATOM 875 O O . SER A 1 117 ? -12.774 10.078 4.866 1.00 88.06 117 SER A O 1
ATOM 877 N N . MET A 1 118 ? -11.312 8.454 5.412 1.00 91.38 118 MET A N 1
ATOM 878 C CA . MET A 1 118 ? -12.276 7.464 5.891 1.00 91.38 118 MET A CA 1
ATOM 879 C C . MET A 1 118 ? -11.722 6.768 7.144 1.00 91.38 118 MET A C 1
ATOM 881 O O . MET A 1 118 ? -11.347 5.600 7.080 1.00 91.38 118 MET A O 1
ATOM 885 N N . PRO A 1 119 ? -11.623 7.484 8.280 1.00 95.56 119 PRO A N 1
ATOM 886 C CA . PRO A 1 119 ? -11.082 6.914 9.507 1.00 95.56 119 PRO A CA 1
ATOM 887 C C . PRO A 1 119 ? -12.031 5.866 10.103 1.00 95.56 119 PRO A C 1
ATOM 889 O O . PRO A 1 119 ? -13.185 5.739 9.696 1.00 95.56 119 PRO A O 1
ATOM 892 N N . LEU A 1 120 ? -11.554 5.160 11.127 1.00 97.12 120 LEU A N 1
ATOM 893 C CA . LEU A 1 120 ? -12.319 4.210 11.916 1.00 97.12 120 LEU A CA 1
ATOM 894 C C . LEU A 1 120 ? -13.549 4.892 12.514 1.00 97.12 120 LEU A C 1
ATOM 896 O O . LEU A 1 120 ? -13.452 5.757 13.388 1.00 97.12 120 LEU A O 1
ATOM 900 N N . VAL A 1 121 ? -14.715 4.448 12.068 1.00 97.19 121 VAL A N 1
ATOM 901 C CA . VAL A 1 121 ? -16.019 4.934 12.500 1.00 97.19 121 VAL A CA 1
ATOM 902 C C . VAL A 1 121 ? -16.962 3.772 12.766 1.00 97.19 121 VAL A C 1
ATOM 904 O O . VAL A 1 121 ? -16.787 2.659 12.272 1.00 97.19 121 VAL A O 1
ATOM 907 N N . PHE A 1 122 ? -18.001 4.054 13.541 1.00 96.75 122 PHE A N 1
ATOM 908 C CA . PHE A 1 122 ? -19.165 3.189 13.650 1.00 96.75 122 PHE A CA 1
ATOM 909 C C . PHE A 1 122 ? -20.178 3.570 12.570 1.00 96.75 122 PHE A C 1
ATOM 911 O O . PHE A 1 122 ? -20.609 4.722 12.516 1.00 96.75 122 PHE A O 1
ATOM 918 N N . LEU A 1 123 ? -20.577 2.610 11.735 1.00 97.06 123 LEU A N 1
ATOM 919 C CA . LEU A 1 123 ? -21.695 2.783 10.797 1.00 97.06 123 LEU A CA 1
ATOM 920 C C . LEU A 1 123 ? -23.043 2.632 11.501 1.00 97.06 123 LEU A C 1
ATOM 922 O O . LEU A 1 123 ? -24.019 3.305 11.179 1.00 97.06 123 LEU A O 1
ATOM 926 N N . ASP A 1 124 ? -23.073 1.747 12.489 1.00 95.88 124 ASP A N 1
ATOM 927 C CA . ASP A 1 124 ? -24.183 1.533 13.400 1.00 95.88 124 ASP A CA 1
ATOM 928 C C . ASP A 1 124 ? -23.627 1.125 14.777 1.00 95.88 124 ASP A C 1
ATOM 930 O O . ASP A 1 124 ? -22.433 1.243 15.038 1.00 95.88 124 ASP A O 1
ATOM 934 N N . ARG A 1 125 ? -24.478 0.666 15.701 1.00 92.38 125 ARG A N 1
ATOM 935 C CA . ARG A 1 125 ? -24.047 0.325 17.070 1.00 92.38 125 ARG A CA 1
ATOM 936 C C . ARG A 1 125 ? -23.090 -0.869 17.166 1.00 92.38 125 ARG A C 1
ATOM 938 O O . ARG A 1 125 ? -22.498 -1.050 18.225 1.00 92.38 125 ARG A O 1
ATOM 945 N N . LEU A 1 126 ? -22.988 -1.690 16.126 1.00 96.12 126 LEU A N 1
ATOM 946 C CA . LEU A 1 126 ? -22.227 -2.940 16.104 1.00 96.12 126 LEU A CA 1
ATOM 947 C C . LEU A 1 126 ? -21.157 -2.940 15.008 1.00 96.12 126 LEU A C 1
ATOM 949 O O . LEU A 1 126 ? -20.144 -3.621 15.144 1.00 96.12 126 LEU A O 1
ATOM 953 N N . THR A 1 127 ? -21.372 -2.201 13.923 1.00 97.81 127 THR A N 1
ATOM 954 C CA . THR A 1 127 ? -20.525 -2.258 12.731 1.00 97.81 127 THR A CA 1
ATOM 955 C C . THR A 1 127 ? -19.478 -1.153 12.739 1.00 97.81 127 THR A C 1
ATOM 957 O O . THR A 1 127 ? -19.820 0.031 12.708 1.00 97.81 127 THR A O 1
ATOM 960 N N . LEU A 1 128 ? -18.202 -1.543 12.712 1.00 98.19 128 LEU A N 1
ATOM 961 C CA . LEU A 1 128 ? -17.079 -0.643 12.470 1.00 98.19 128 LEU A CA 1
ATOM 962 C C . LEU A 1 128 ? -16.674 -0.675 10.993 1.00 98.19 128 LEU A C 1
ATOM 964 O O . LEU A 1 128 ? -16.720 -1.730 10.352 1.00 98.19 128 LEU A O 1
ATOM 968 N N . GLN A 1 129 ? -16.241 0.468 10.472 1.00 98.00 129 GLN A N 1
ATOM 969 C CA . GLN A 1 129 ? -15.635 0.610 9.149 1.00 98.00 129 GLN A CA 1
ATOM 970 C C . GLN A 1 129 ? -14.446 1.572 9.218 1.00 98.00 129 GLN A C 1
ATOM 972 O O . GLN A 1 129 ? -14.461 2.505 10.015 1.00 98.00 129 GLN A O 1
ATOM 977 N N . TRP A 1 130 ? -13.431 1.337 8.392 1.00 97.19 130 TRP A N 1
ATOM 978 C CA . TRP A 1 130 ? -12.248 2.190 8.223 1.00 97.19 130 TRP A CA 1
ATOM 979 C C . TRP A 1 130 ? -11.814 2.204 6.748 1.00 97.19 130 TRP A C 1
ATOM 981 O O . TRP A 1 130 ? -12.526 1.679 5.886 1.00 97.19 130 TRP A O 1
ATOM 991 N N . GLU A 1 131 ? -10.665 2.806 6.438 1.00 93.88 131 GLU A N 1
ATOM 992 C CA . GLU A 1 131 ? -10.119 2.885 5.080 1.00 93.88 131 GLU A CA 1
ATOM 993 C C . GLU A 1 131 ? -9.824 1.520 4.426 1.00 93.88 131 GLU A C 1
ATOM 995 O O . GLU A 1 131 ? -9.618 0.507 5.091 1.00 93.88 131 GLU A O 1
ATOM 1000 N N . ASP A 1 132 ? -9.803 1.488 3.092 1.00 88.19 132 ASP A N 1
ATOM 1001 C CA . ASP A 1 132 ? -9.478 0.282 2.323 1.00 88.19 132 ASP A CA 1
ATOM 1002 C C . ASP A 1 132 ? -7.971 -0.064 2.357 1.00 88.19 132 ASP A C 1
ATOM 1004 O O . ASP A 1 132 ? -7.118 0.791 2.611 1.00 88.19 132 ASP A O 1
ATOM 1008 N N . LEU A 1 133 ? -7.644 -1.332 2.076 1.00 82.25 133 LEU A N 1
ATOM 1009 C CA . LEU A 1 133 ? -6.281 -1.881 2.038 1.00 82.25 133 LEU A CA 1
ATOM 1010 C C . LEU A 1 133 ? -5.331 -1.058 1.149 1.00 82.25 133 LEU A C 1
ATOM 1012 O O . LEU A 1 133 ? -4.171 -0.834 1.507 1.00 82.25 133 LEU A O 1
ATOM 1016 N N . SER A 1 134 ? -5.844 -0.556 0.021 1.00 73.69 134 SER A N 1
ATOM 1017 C CA . SER A 1 134 ? -5.085 0.256 -0.941 1.00 73.69 134 SER A CA 1
ATOM 1018 C C . SER A 1 134 ? -4.508 1.545 -0.347 1.00 73.69 134 SER A C 1
ATOM 1020 O O . SER A 1 134 ? -3.458 2.006 -0.789 1.00 73.69 134 SER A O 1
ATOM 1022 N N . LEU A 1 135 ? -5.134 2.107 0.689 1.00 80.88 135 LEU A N 1
ATOM 1023 C CA . LEU A 1 135 ? -4.695 3.364 1.302 1.00 80.88 135 LEU A CA 1
ATOM 1024 C C . LEU A 1 135 ? -3.587 3.174 2.346 1.00 80.88 135 LEU A C 1
ATOM 1026 O O . LEU A 1 135 ? -3.004 4.154 2.805 1.00 80.88 135 LEU A O 1
ATOM 1030 N N . THR A 1 136 ? -3.292 1.929 2.731 1.00 82.38 136 THR A N 1
ATOM 1031 C CA . THR A 1 136 ? -2.374 1.621 3.840 1.00 82.38 136 THR A CA 1
ATOM 1032 C C . THR A 1 136 ? -1.237 0.677 3.459 1.00 82.38 136 THR A C 1
ATOM 1034 O O . THR A 1 136 ? -0.472 0.283 4.334 1.00 82.38 136 THR A O 1
ATOM 1037 N N . CYS A 1 137 ? -1.076 0.341 2.172 1.00 85.75 137 CYS A N 1
ATOM 1038 C CA . CYS A 1 137 ? -0.098 -0.651 1.695 1.00 85.75 137 CYS A CA 1
ATOM 1039 C C . CYS A 1 137 ? -0.267 -2.017 2.392 1.00 85.75 137 CYS A C 1
ATOM 1041 O O . CYS A 1 137 ? 0.711 -2.660 2.785 1.00 85.75 137 CYS A O 1
ATOM 1043 N N . ALA A 1 138 ? -1.523 -2.423 2.584 1.00 89.50 138 ALA A N 1
ATOM 1044 C CA . ALA A 1 138 ? -1.918 -3.569 3.391 1.00 89.50 138 ALA A CA 1
ATOM 1045 C C . ALA A 1 138 ? -2.425 -4.741 2.544 1.00 89.50 138 ALA A C 1
ATOM 1047 O O . ALA A 1 138 ? -3.065 -4.538 1.517 1.00 89.50 138 ALA A O 1
ATOM 1048 N N . ASP A 1 139 ? -2.232 -5.959 3.046 1.00 91.06 139 ASP A N 1
ATOM 1049 C CA . ASP A 1 139 ? -2.890 -7.174 2.547 1.00 91.06 139 ASP A CA 1
ATOM 1050 C C . ASP A 1 139 ? -4.086 -7.562 3.431 1.00 91.06 139 ASP A C 1
ATOM 1052 O O . ASP A 1 139 ? -5.082 -8.116 2.967 1.00 91.06 139 ASP A O 1
ATOM 1056 N N . THR A 1 140 ? -3.984 -7.287 4.735 1.00 95.50 140 THR A N 1
ATOM 1057 C CA . THR A 1 140 ? -5.013 -7.589 5.736 1.00 95.50 140 THR A CA 1
ATOM 1058 C C . THR A 1 140 ? -5.034 -6.545 6.850 1.00 95.50 140 THR A C 1
ATOM 1060 O O . THR A 1 140 ? -4.100 -5.758 6.998 1.00 95.50 140 THR A O 1
ATOM 1063 N N . PHE A 1 141 ? -6.080 -6.571 7.673 1.00 97.81 141 PHE A N 1
ATOM 1064 C CA . PHE A 1 141 ? -6.202 -5.771 8.886 1.00 97.81 141 PHE A CA 1
ATOM 1065 C C . PHE A 1 141 ? -6.261 -6.635 10.144 1.00 97.81 141 PHE A C 1
ATOM 1067 O O . PHE A 1 141 ? -6.837 -7.729 10.154 1.00 97.81 141 PHE A O 1
ATOM 1074 N N . ASN A 1 142 ? -5.743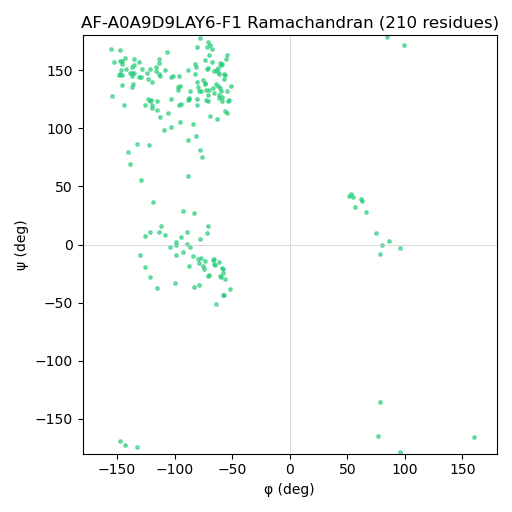 -6.085 11.237 1.00 97.81 142 ASN A N 1
ATOM 1075 C CA . ASN A 1 142 ? -5.976 -6.575 12.585 1.00 97.81 142 ASN A CA 1
ATOM 1076 C C . ASN A 1 142 ? -6.794 -5.545 13.370 1.00 97.81 142 ASN A C 1
ATOM 1078 O O . ASN A 1 142 ? -6.624 -4.339 13.204 1.00 97.81 142 ASN A O 1
ATOM 1082 N N . VAL A 1 143 ? -7.671 -6.020 14.253 1.00 98.06 143 VAL A N 1
ATOM 1083 C CA . VAL A 1 143 ? -8.495 -5.178 15.124 1.00 98.06 143 VAL A CA 1
ATOM 1084 C C . VAL A 1 143 ? -8.196 -5.524 16.570 1.00 98.06 143 VAL A C 1
ATOM 1086 O O . VAL A 1 143 ? -8.344 -6.671 17.003 1.00 98.06 143 VAL A O 1
ATOM 1089 N N . TYR A 1 144 ? -7.826 -4.500 17.322 1.00 98.25 144 TYR A N 1
ATOM 1090 C CA . TYR A 1 144 ? -7.592 -4.531 18.753 1.00 98.25 144 TYR A CA 1
ATOM 1091 C C . TYR A 1 144 ? -8.791 -3.951 19.479 1.00 98.25 144 TYR A C 1
ATOM 1093 O O . TYR A 1 144 ? -9.430 -3.010 19.006 1.00 98.25 144 TYR A O 1
ATOM 1101 N N . ARG A 1 145 ? -9.089 -4.518 20.644 1.00 96.94 145 ARG A N 1
ATOM 1102 C CA . ARG A 1 145 ? -10.271 -4.183 21.438 1.00 96.94 145 ARG A CA 1
ATOM 1103 C C . ARG A 1 145 ? -9.889 -4.069 22.910 1.00 96.94 145 ARG A C 1
ATOM 1105 O O . ARG A 1 145 ? -9.177 -4.933 23.421 1.00 96.94 145 ARG A O 1
ATOM 1112 N N . GLY A 1 146 ? -10.369 -3.036 23.599 1.00 95.69 146 GLY A N 1
ATOM 1113 C CA . GLY A 1 146 ? -10.094 -2.827 25.027 1.00 95.69 146 GLY A CA 1
ATOM 1114 C C . GLY A 1 146 ? -11.159 -1.994 25.742 1.00 95.69 146 GLY A C 1
ATOM 1115 O O . GLY A 1 146 ? -12.031 -1.410 25.099 1.00 95.69 146 GLY A O 1
ATOM 1116 N N . ASP A 1 147 ? -11.112 -1.953 27.076 1.00 95.81 147 ASP A N 1
ATOM 1117 C CA . ASP A 1 147 ? -11.991 -1.107 27.895 1.00 95.81 147 ASP A CA 1
ATOM 1118 C C . ASP A 1 147 ? -11.457 0.335 27.893 1.00 95.81 147 ASP A C 1
ATOM 1120 O O . ASP A 1 147 ? -10.263 0.578 28.050 1.00 95.81 147 ASP A O 1
ATOM 1124 N N . VAL A 1 148 ? -12.334 1.324 27.715 1.00 96.12 148 VAL A N 1
ATOM 1125 C CA . VAL A 1 148 ? -11.955 2.751 27.731 1.00 96.12 148 VAL A CA 1
ATOM 1126 C C . VAL A 1 148 ? -11.244 3.141 29.032 1.00 96.12 148 VAL A C 1
ATOM 1128 O O . VAL A 1 148 ? -10.381 4.020 29.017 1.00 96.12 148 VAL A O 1
ATOM 1131 N N . ARG A 1 149 ? -11.552 2.472 30.149 1.00 96.44 149 ARG A N 1
ATOM 1132 C CA . ARG A 1 149 ? -10.904 2.691 31.452 1.00 96.44 149 ARG A CA 1
ATOM 1133 C C . ARG A 1 149 ? -9.421 2.318 31.467 1.00 96.44 149 ARG A C 1
ATOM 1135 O O . ARG A 1 149 ? -8.711 2.785 32.353 1.00 96.44 149 ARG A O 1
ATOM 1142 N N . ASP A 1 150 ? -8.960 1.536 30.497 1.00 94.94 150 ASP A N 1
ATOM 1143 C CA . ASP A 1 150 ? -7.577 1.066 30.404 1.00 94.94 150 ASP A CA 1
ATOM 1144 C C . ASP A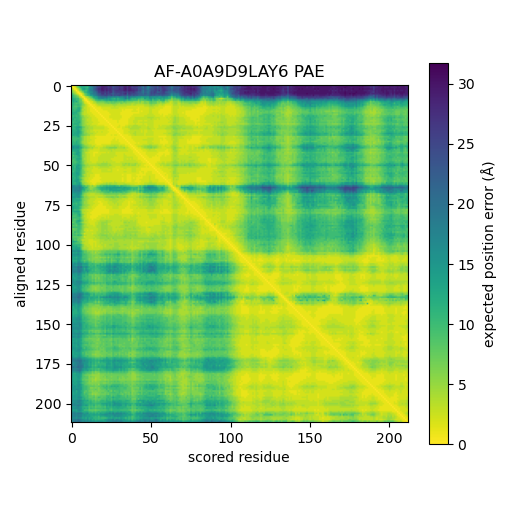 1 150 ? -6.675 2.070 29.648 1.00 94.94 150 ASP A C 1
ATOM 1146 O O . ASP A 1 150 ? -5.449 2.077 29.812 1.00 94.94 150 ASP A O 1
ATOM 1150 N N . LEU A 1 151 ? -7.270 2.988 28.869 1.00 92.62 151 LEU A N 1
ATOM 1151 C CA . LEU A 1 151 ? -6.546 4.003 28.090 1.00 92.62 151 LEU A CA 1
ATOM 1152 C C . LEU A 1 151 ? -5.644 4.919 28.943 1.00 92.62 151 LEU A C 1
ATOM 1154 O O . LEU A 1 151 ? -4.499 5.137 28.536 1.00 92.62 151 LEU A O 1
ATOM 1158 N N . PRO A 1 152 ? -6.064 5.432 30.123 1.00 93.44 152 PRO A N 1
ATOM 1159 C CA . PRO A 1 152 ? -5.193 6.235 30.988 1.00 93.44 152 PRO A CA 1
ATOM 1160 C C . PRO A 1 152 ? -3.945 5.482 31.466 1.00 93.44 152 PRO A C 1
ATOM 1162 O O . PRO A 1 152 ? -2.909 6.096 31.715 1.00 93.44 152 PRO A O 1
ATOM 1165 N N . SER A 1 153 ? -4.024 4.153 31.561 1.00 93.88 153 SER A N 1
ATOM 1166 C CA . SER A 1 153 ? -2.903 3.275 31.910 1.00 93.88 153 SER A CA 1
ATOM 1167 C C . SER A 1 153 ? -2.100 2.810 30.691 1.00 93.88 153 SER A C 1
ATOM 1169 O O . SER A 1 153 ? -1.244 1.937 30.830 1.00 93.88 153 SER A O 1
ATOM 1171 N N . ARG A 1 154 ? -2.341 3.397 29.507 1.00 93.00 154 ARG A N 1
ATOM 1172 C CA . ARG A 1 154 ? -1.670 3.076 28.233 1.00 93.00 154 ARG A CA 1
ATOM 1173 C C . ARG A 1 154 ? -1.795 1.607 27.829 1.00 93.00 154 ARG A C 1
ATOM 1175 O O . ARG A 1 154 ? -0.900 1.041 27.207 1.00 93.00 154 ARG A O 1
ATOM 1182 N N . GLN A 1 155 ? -2.915 0.988 28.182 1.00 94.81 155 GLN A N 1
ATOM 1183 C CA . GLN A 1 155 ? -3.252 -0.358 27.748 1.00 94.81 155 GLN A CA 1
ATOM 1184 C C . GLN A 1 155 ? -4.142 -0.258 26.509 1.00 94.81 155 GLN A C 1
ATOM 1186 O O . GLN A 1 155 ? -5.315 0.095 26.585 1.00 94.81 155 GLN A O 1
ATOM 1191 N N . TYR A 1 156 ? -3.558 -0.548 25.348 1.00 95.81 156 TYR A N 1
ATOM 1192 C CA . TYR A 1 156 ? -4.172 -0.331 24.033 1.00 95.81 156 TYR A CA 1
ATOM 1193 C C . TYR A 1 156 ? -4.930 -1.552 23.490 1.00 95.81 156 TYR A C 1
ATOM 1195 O O . TYR A 1 156 ? -5.086 -1.718 22.283 1.00 95.81 156 TYR A O 1
ATO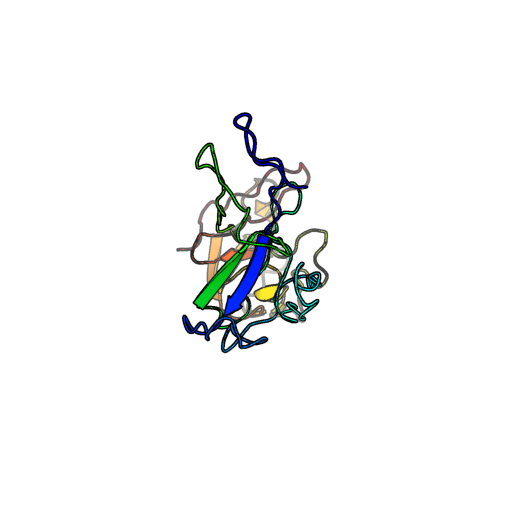M 1203 N N . GLY A 1 157 ? -5.450 -2.376 24.402 1.00 94.81 157 GLY A N 1
ATOM 1204 C CA . GLY A 1 157 ? -6.302 -3.511 24.081 1.00 94.81 157 GLY A CA 1
ATOM 1205 C C . GLY A 1 157 ? -5.513 -4.763 23.716 1.00 94.81 157 GLY A C 1
ATOM 1206 O O . GLY A 1 157 ? -4.279 -4.780 23.698 1.00 94.81 157 GLY A O 1
ATOM 1207 N N . ALA A 1 158 ? -6.261 -5.828 23.454 1.00 95.88 158 ALA A N 1
ATOM 1208 C CA . ALA A 1 158 ? -5.740 -7.102 22.981 1.00 95.88 158 ALA A CA 1
ATOM 1209 C C . ALA A 1 158 ? -6.235 -7.373 21.561 1.00 95.88 158 ALA A C 1
ATOM 1211 O O . ALA A 1 158 ? -7.280 -6.850 21.153 1.00 95.88 158 ALA A O 1
ATOM 1212 N N . CYS A 1 159 ? -5.499 -8.205 20.826 1.00 97.50 159 CYS A N 1
ATOM 1213 C CA . CYS A 1 159 ? -5.945 -8.701 19.533 1.00 97.50 159 CYS A CA 1
ATOM 1214 C C . CYS A 1 159 ? -7.349 -9.320 19.645 1.00 97.50 159 CYS A C 1
ATOM 1216 O O . CYS A 1 159 ? -7.582 -10.223 20.451 1.00 97.50 159 CYS A O 1
ATOM 1218 N N . TRP A 1 160 ? -8.290 -8.835 18.835 1.00 97.56 160 TRP A N 1
ATOM 1219 C CA . TRP A 1 160 ? -9.668 -9.332 18.797 1.00 97.56 160 TRP A CA 1
ATOM 1220 C C . TRP A 1 160 ? -10.025 -9.973 17.457 1.00 97.56 160 TRP A C 1
ATOM 1222 O O . TRP A 1 160 ? -10.742 -10.979 17.421 1.00 97.56 160 TRP A O 1
ATOM 1232 N N . ARG A 1 161 ? -9.522 -9.417 16.354 1.00 97.81 161 ARG A N 1
ATOM 1233 C CA . ARG A 1 161 ? -9.581 -10.017 15.017 1.00 97.81 161 ARG A CA 1
ATOM 1234 C C . ARG A 1 161 ? -8.238 -9.844 14.335 1.00 97.81 161 ARG A C 1
ATOM 1236 O O . ARG A 1 161 ? -7.600 -8.811 14.509 1.00 97.81 161 ARG A O 1
ATOM 1243 N N . SER A 1 162 ? -7.847 -10.825 13.537 1.00 97.44 162 SER A N 1
ATOM 1244 C CA . SER A 1 162 ? -6.635 -10.766 12.729 1.00 97.44 162 SER A CA 1
ATOM 1245 C C . SER A 1 162 ? -6.904 -11.254 11.314 1.00 97.44 162 SER A C 1
ATOM 1247 O O . SER A 1 162 ? -7.837 -12.029 11.086 1.00 97.44 162 SER A O 1
ATOM 1249 N N . GLY A 1 163 ? -6.092 -10.789 10.365 1.00 96.38 163 GLY A N 1
ATOM 1250 C CA . GLY A 1 163 ? -6.143 -11.261 8.981 1.00 96.38 163 GLY A CA 1
ATOM 1251 C C . GLY A 1 163 ? -7.436 -10.907 8.238 1.00 96.38 163 GLY A C 1
ATOM 1252 O O . GLY A 1 163 ? -7.847 -11.649 7.348 1.00 96.38 163 GLY A O 1
ATOM 1253 N N . LEU A 1 164 ? -8.111 -9.811 8.605 1.00 97.31 164 LEU A N 1
ATOM 1254 C CA . LEU A 1 164 ? -9.323 -9.374 7.914 1.00 97.31 164 LEU A CA 1
ATOM 1255 C C . LEU A 1 164 ? -8.964 -8.832 6.529 1.00 97.31 164 LEU A C 1
ATOM 1257 O O . LEU A 1 164 ? -8.197 -7.883 6.415 1.00 97.31 164 LEU A O 1
ATOM 1261 N N . THR A 1 165 ? -9.556 -9.393 5.480 1.00 94.94 165 THR A N 1
ATOM 1262 C CA . THR A 1 165 ? -9.413 -8.890 4.100 1.00 94.94 165 THR A CA 1
ATOM 1263 C C . THR A 1 165 ? -10.435 -7.804 3.762 1.00 94.94 165 THR A C 1
ATOM 1265 O O . THR A 1 165 ? -10.452 -7.291 2.650 1.00 94.94 165 THR A O 1
ATOM 1268 N N . THR A 1 166 ? -11.334 -7.487 4.695 1.00 95.12 166 THR A N 1
ATOM 1269 C CA . THR A 1 166 ? -12.371 -6.462 4.555 1.00 95.12 166 THR A CA 1
ATOM 1270 C C . THR A 1 166 ? -12.112 -5.315 5.518 1.00 95.12 166 THR A C 1
ATOM 1272 O O . THR A 1 166 ? -11.679 -5.536 6.648 1.00 95.12 166 THR A O 1
ATOM 1275 N N . ASN A 1 167 ? -12.464 -4.097 5.114 1.00 96.25 167 ASN A N 1
ATOM 1276 C CA . ASN A 1 167 ? -12.345 -2.881 5.924 1.00 96.25 167 ASN A CA 1
ATOM 1277 C C . ASN A 1 167 ? -13.519 -2.664 6.901 1.00 96.25 167 ASN A C 1
ATOM 1279 O O . ASN A 1 167 ? -13.888 -1.534 7.222 1.00 96.25 167 ASN A O 1
ATOM 1283 N N . THR A 1 168 ? -14.162 -3.750 7.324 1.00 97.56 168 THR A N 1
ATOM 1284 C CA . THR A 1 168 ? -15.309 -3.717 8.227 1.00 97.56 168 THR A CA 1
ATOM 1285 C C . THR A 1 168 ? -15.319 -4.929 9.142 1.00 97.56 168 THR A C 1
ATOM 1287 O O . THR A 1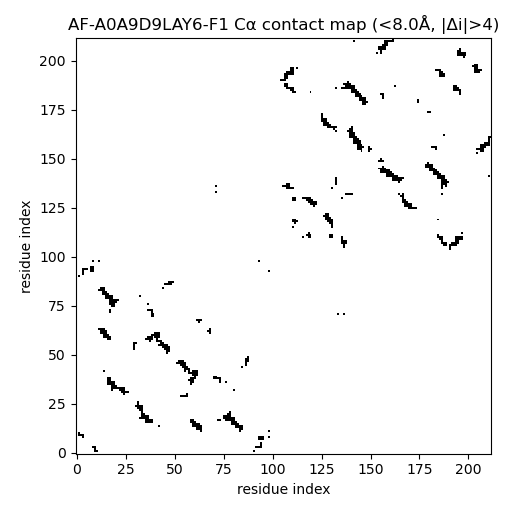 168 ? -14.848 -6.012 8.779 1.00 97.56 168 THR A O 1
ATOM 1290 N N . VAL A 1 169 ? -15.866 -4.740 10.341 1.00 98.12 169 VAL A N 1
ATOM 1291 C CA . VAL A 1 169 ? -16.086 -5.801 11.320 1.00 98.12 169 VAL A CA 1
ATOM 1292 C C . VAL A 1 169 ? -17.330 -5.498 12.152 1.00 98.12 169 VAL A C 1
ATOM 1294 O O . VAL A 1 169 ? -17.618 -4.343 12.460 1.00 98.12 169 VAL A O 1
ATOM 1297 N N . VAL A 1 170 ? -18.051 -6.546 12.546 1.00 98.19 170 VAL A N 1
ATOM 1298 C CA . VAL A 1 170 ? -19.193 -6.453 13.463 1.00 98.19 170 VAL A CA 1
ATOM 1299 C C . VAL A 1 170 ? -18.767 -6.922 14.853 1.00 98.19 170 VAL A C 1
ATOM 1301 O O . VAL A 1 170 ? -18.279 -8.047 15.003 1.00 98.19 170 VAL A O 1
ATOM 1304 N N . ASP A 1 171 ? -18.973 -6.082 15.868 1.00 97.38 171 ASP A N 1
ATOM 1305 C CA . ASP A 1 171 ? -18.887 -6.454 17.280 1.00 97.38 171 ASP A CA 1
ATOM 1306 C C . ASP A 1 171 ? -20.299 -6.618 17.871 1.00 97.38 171 ASP A C 1
ATOM 1308 O O . ASP A 1 171 ? -20.949 -5.621 18.188 1.00 97.38 171 ASP A O 1
ATOM 1312 N N . PRO A 1 172 ? -20.804 -7.857 18.021 1.00 96.31 172 PRO A N 1
ATOM 1313 C CA . PRO A 1 172 ? -22.121 -8.089 18.607 1.00 96.31 172 PRO A CA 1
ATOM 1314 C C . PRO A 1 172 ? -22.146 -7.880 20.133 1.00 96.31 172 PRO A C 1
ATOM 1316 O O . PRO A 1 172 ? -23.229 -7.796 20.715 1.00 96.31 172 PRO A O 1
ATOM 1319 N N . ASP A 1 173 ? -20.984 -7.801 20.793 1.00 95.25 173 ASP A N 1
ATOM 1320 C CA . ASP A 1 173 ? -20.880 -7.732 22.249 1.00 95.25 173 ASP A CA 1
ATOM 1321 C C . ASP A 1 173 ? -20.942 -6.275 22.721 1.00 95.25 173 ASP A C 1
ATOM 1323 O O . ASP A 1 173 ? -19.910 -5.617 22.885 1.00 95.25 173 ASP A O 1
ATOM 1327 N N . LEU A 1 174 ? -22.140 -5.762 22.998 1.00 90.56 174 LEU A N 1
ATOM 1328 C CA . LEU A 1 174 ? -22.277 -4.414 23.552 1.00 90.56 174 LEU A CA 1
ATOM 1329 C C . LEU A 1 174 ? -21.640 -4.312 24.956 1.00 90.56 174 LEU A C 1
ATOM 1331 O O . LEU A 1 174 ? -21.812 -5.217 25.779 1.00 90.56 174 LEU A O 1
ATOM 1335 N N . PRO A 1 175 ? -20.909 -3.222 25.262 1.00 93.38 175 PRO A N 1
ATOM 1336 C CA . PRO A 1 175 ? -20.420 -2.974 26.613 1.00 93.38 175 PRO A CA 1
ATOM 1337 C C . PRO A 1 175 ? -21.592 -2.832 27.596 1.00 93.38 175 PRO A C 1
ATOM 1339 O O . PRO A 1 175 ? -22.665 -2.343 27.240 1.00 93.38 175 PRO A O 1
ATOM 1342 N N . ALA A 1 176 ? -21.378 -3.273 28.839 1.00 93.62 176 ALA A N 1
ATOM 1343 C CA . ALA A 1 176 ? -22.348 -3.100 29.915 1.00 93.62 176 ALA A CA 1
ATOM 1344 C C . ALA A 1 176 ? -22.664 -1.612 30.144 1.00 93.62 176 ALA A C 1
ATOM 1346 O O . ALA A 1 176 ? -21.843 -0.736 29.868 1.00 93.62 176 ALA A O 1
ATOM 1347 N N . GLU A 1 177 ? -23.845 -1.320 30.690 1.00 94.00 177 GLU A N 1
ATOM 1348 C CA . GLU A 1 177 ? -24.225 0.057 31.002 1.00 94.00 177 GLU A CA 1
ATOM 1349 C C . GLU A 1 177 ? -23.175 0.733 31.899 1.00 94.00 177 GLU A C 1
ATOM 1351 O O . GLU A 1 177 ? -22.718 0.172 32.896 1.00 94.00 177 GLU A O 1
ATOM 1356 N N . GLY A 1 178 ? -22.770 1.946 31.519 1.00 94.94 178 GLY A N 1
ATOM 1357 C CA . GLY A 1 178 ? -21.745 2.711 32.230 1.00 94.94 178 GLY A CA 1
ATOM 1358 C C . GLY A 1 178 ? -20.298 2.315 31.916 1.00 94.94 178 GLY A C 1
ATOM 1359 O O . GLY A 1 178 ? -19.388 2.950 32.449 1.00 94.94 178 GLY A O 1
ATOM 1360 N N . THR A 1 179 ? -20.056 1.326 31.049 1.00 95.44 179 THR A N 1
ATOM 1361 C CA . THR A 1 179 ? -18.717 1.037 30.515 1.00 95.44 179 THR A CA 1
ATOM 1362 C C . THR A 1 179 ? -18.584 1.479 29.060 1.00 95.44 179 THR A C 1
ATOM 1364 O O . THR A 1 179 ? -19.558 1.821 28.388 1.00 95.44 179 THR A O 1
ATOM 1367 N N . GLY A 1 180 ? -17.344 1.535 28.579 1.00 94.69 180 GLY A N 1
ATOM 1368 C CA . GLY A 1 180 ? -17.026 1.905 27.209 1.00 94.69 180 GLY A CA 1
ATOM 1369 C C . GLY A 1 180 ? -15.956 0.984 26.656 1.00 94.69 180 GLY A C 1
ATOM 1370 O O . GLY A 1 180 ? -15.126 0.455 27.394 1.00 94.69 180 GLY A O 1
ATOM 1371 N N . ARG A 1 181 ? -15.963 0.810 25.340 1.00 95.75 181 ARG A N 1
ATOM 1372 C CA . ARG A 1 181 ? -14.960 0.032 24.622 1.00 95.75 181 ARG A CA 1
ATOM 1373 C C . ARG A 1 181 ? -14.305 0.907 23.569 1.00 95.75 181 ARG A C 1
ATOM 1375 O O . ARG A 1 181 ? -14.983 1.715 22.940 1.00 95.75 181 ARG A O 1
ATOM 1382 N N . PHE A 1 182 ? -13.005 0.735 23.384 1.00 96.06 182 PHE A N 1
ATOM 1383 C CA . PHE A 1 182 ? -12.280 1.337 22.276 1.00 96.06 182 PHE A CA 1
ATOM 1384 C C . PHE A 1 182 ? -11.771 0.258 21.326 1.00 96.06 182 PHE A C 1
ATOM 1386 O O . PHE A 1 182 ? -11.631 -0.914 21.695 1.00 96.06 182 PHE A O 1
ATOM 1393 N N . TYR A 1 183 ? -11.482 0.699 20.107 1.00 97.44 183 TYR A N 1
ATOM 1394 C CA . TYR A 1 183 ? -10.947 -0.127 19.042 1.00 97.44 183 TYR A CA 1
ATOM 1395 C C . TYR A 1 183 ? -9.754 0.584 18.428 1.00 97.44 183 TYR A C 1
ATOM 1397 O O . TYR A 1 183 ? -9.744 1.812 18.328 1.00 97.44 183 TYR A O 1
ATOM 1405 N N . LEU A 1 184 ? -8.759 -0.197 18.035 1.00 97.50 184 LEU A N 1
ATOM 1406 C CA . LEU A 1 184 ? -7.662 0.247 17.187 1.00 97.50 184 LEU A CA 1
ATOM 1407 C C . LEU A 1 184 ? -7.551 -0.743 16.041 1.00 97.50 184 LEU A C 1
ATOM 1409 O O . LEU A 1 184 ? -7.783 -1.937 16.230 1.00 97.50 184 LEU A O 1
ATOM 1413 N N . VAL A 1 185 ? -7.207 -0.246 14.865 1.00 97.81 185 VAL A N 1
ATOM 1414 C CA . VAL A 1 185 ? -7.000 -1.074 13.684 1.00 97.81 185 VAL A CA 1
ATOM 1415 C C . VAL A 1 185 ? -5.567 -0.873 13.233 1.00 97.81 185 VAL A C 1
ATOM 1417 O O . VAL A 1 185 ? -5.045 0.237 13.292 1.00 97.81 185 VAL A O 1
ATOM 1420 N N . THR A 1 186 ? -4.924 -1.949 12.813 1.00 97.00 186 THR A N 1
ATOM 1421 C CA . THR A 1 186 ? -3.619 -1.907 12.156 1.00 97.00 186 THR A CA 1
ATOM 1422 C C . THR A 1 186 ? -3.731 -2.604 10.814 1.00 97.00 186 THR A C 1
ATOM 1424 O O . THR A 1 186 ? -4.503 -3.548 10.629 1.00 97.00 186 THR A O 1
ATOM 1427 N N . ALA A 1 187 ? -2.949 -2.122 9.863 1.00 96.06 187 ALA A N 1
ATOM 1428 C CA . ALA A 1 187 ? -2.753 -2.776 8.589 1.00 96.06 187 ALA A CA 1
ATOM 1429 C C . ALA A 1 187 ? -1.594 -3.773 8.692 1.00 96.06 187 ALA A C 1
ATOM 1431 O O . ALA A 1 187 ? -0.656 -3.563 9.460 1.00 96.06 187 ALA A O 1
ATOM 1432 N N . ARG A 1 188 ? -1.633 -4.854 7.916 1.00 94.44 188 ARG A N 1
ATOM 1433 C CA . ARG A 1 188 ? -0.575 -5.866 7.850 1.00 94.44 188 ARG A CA 1
ATOM 1434 C C . ARG A 1 188 ? -0.295 -6.248 6.404 1.00 94.44 188 ARG A C 1
ATOM 1436 O O . ARG A 1 188 ? -1.228 -6.463 5.634 1.00 94.44 188 ARG A O 1
ATOM 1443 N N . ASN A 1 189 ? 0.980 -6.387 6.069 1.00 91.88 189 ASN A N 1
ATOM 1444 C CA . ASN A 1 189 ? 1.442 -6.982 4.820 1.00 91.88 189 ASN A CA 1
ATOM 1445 C C . ASN A 1 189 ? 2.559 -8.006 5.093 1.00 91.88 189 ASN A C 1
ATOM 1447 O O . ASN A 1 189 ? 2.875 -8.307 6.250 1.00 91.88 189 ASN A O 1
ATOM 1451 N N . ALA A 1 190 ? 3.168 -8.540 4.035 1.00 89.44 190 ALA A N 1
ATOM 1452 C CA . ALA A 1 190 ? 4.274 -9.497 4.137 1.00 89.44 190 ALA A CA 1
ATOM 1453 C C . ALA A 1 190 ? 5.507 -8.989 4.922 1.00 89.44 190 ALA A C 1
ATOM 1455 O O . ALA A 1 190 ? 6.29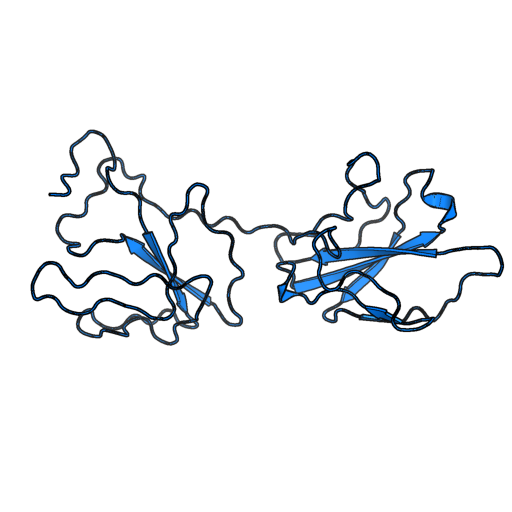6 -9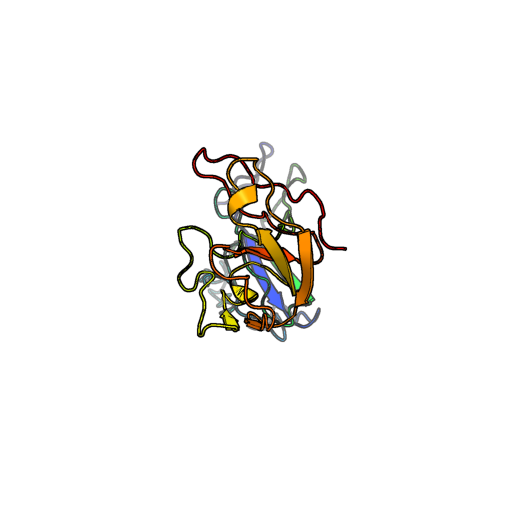.802 5.403 1.00 89.44 190 ALA A O 1
ATOM 1456 N N . ILE A 1 191 ? 5.683 -7.671 5.061 1.00 91.31 191 ILE A N 1
ATOM 1457 C CA . ILE A 1 191 ? 6.795 -7.050 5.801 1.00 91.31 191 ILE A CA 1
ATOM 1458 C C . ILE A 1 191 ? 6.503 -6.998 7.293 1.00 91.31 191 ILE A C 1
ATOM 1460 O O . ILE A 1 191 ? 7.403 -7.187 8.112 1.00 91.31 191 ILE A O 1
ATOM 1464 N N . GLY A 1 192 ? 5.246 -6.767 7.658 1.00 92.56 192 GLY A N 1
ATOM 1465 C CA . GLY A 1 192 ? 4.831 -6.732 9.048 1.00 92.56 192 GLY A CA 1
ATOM 1466 C C . GLY A 1 192 ? 3.521 -5.996 9.266 1.00 92.56 192 GLY A C 1
ATOM 1467 O O . GLY A 1 192 ? 2.751 -5.731 8.345 1.00 92.56 192 GLY A O 1
ATOM 1468 N N . GLU A 1 193 ? 3.275 -5.689 10.532 1.00 94.81 193 GLU A N 1
ATOM 1469 C CA . GLU A 1 193 ? 2.125 -4.923 10.993 1.00 94.81 193 GLU A CA 1
ATOM 1470 C C . GLU A 1 193 ? 2.502 -3.443 11.140 1.00 94.81 193 GLU A C 1
ATOM 1472 O O . GLU A 1 193 ? 3.579 -3.105 11.638 1.00 94.81 193 GLU A O 1
ATOM 1477 N N . GLY A 1 194 ? 1.615 -2.566 10.677 1.00 94.19 194 GLY A N 1
ATOM 1478 C CA . GLY A 1 194 ? 1.707 -1.124 10.845 1.00 94.19 194 GLY A CA 1
ATOM 1479 C C . GLY A 1 194 ? 1.459 -0.686 12.294 1.00 94.19 194 GLY A C 1
ATOM 1480 O O . GLY A 1 194 ? 1.110 -1.491 13.163 1.00 94.19 194 GLY A O 1
ATOM 1481 N N . PRO A 1 195 ? 1.637 0.607 12.597 1.00 95.44 195 PRO A N 1
ATOM 1482 C CA . PRO A 1 195 ? 1.504 1.109 13.958 1.00 95.44 195 PRO A CA 1
ATOM 1483 C C . PRO A 1 195 ? 0.038 1.134 14.420 1.00 95.44 195 PRO A C 1
ATOM 1485 O O . PRO A 1 195 ? -0.865 1.422 13.642 1.00 95.44 195 PRO A O 1
ATOM 1488 N N . LEU A 1 196 ? -0.183 0.990 15.732 1.00 95.31 196 LEU A N 1
ATOM 1489 C CA . LEU A 1 196 ? -1.462 1.286 16.412 1.00 95.31 196 LEU A CA 1
ATOM 1490 C C . LEU A 1 196 ? -1.768 2.794 16.520 1.00 95.31 196 LEU A C 1
ATOM 1492 O O . LEU A 1 196 ? -2.641 3.212 17.285 1.00 95.31 196 LEU A O 1
ATOM 1496 N N . GLY A 1 197 ? -0.986 3.615 15.827 1.00 94.38 197 GLY A N 1
ATOM 1497 C CA . GLY A 1 197 ? -0.982 5.062 15.942 1.00 94.38 197 GLY A CA 1
ATOM 1498 C C . GLY A 1 197 ? -0.271 5.597 17.177 1.00 94.38 197 GLY A C 1
ATOM 1499 O O . GLY A 1 197 ? 0.520 4.913 17.837 1.00 94.38 197 GLY A O 1
ATOM 1500 N N . LYS A 1 198 ? -0.526 6.873 17.474 1.00 94.56 198 LYS A N 1
ATOM 1501 C CA . LYS A 1 198 ? 0.114 7.617 18.570 1.00 94.56 198 LYS A CA 1
ATOM 1502 C C . LYS A 1 198 ? -0.889 8.052 19.639 1.00 94.56 198 LYS A C 1
ATOM 1504 O O . LYS A 1 198 ? -2.092 8.174 19.393 1.00 94.56 198 LYS A O 1
ATOM 1509 N N . ASP A 1 199 ? -0.424 8.219 20.871 1.00 91.19 199 ASP A N 1
ATOM 1510 C CA . ASP A 1 199 ? -1.196 8.858 21.939 1.00 91.19 199 ASP A CA 1
ATOM 1511 C C . ASP A 1 199 ? -1.189 10.393 21.794 1.00 91.19 199 ASP A C 1
ATOM 1513 O O . ASP A 1 199 ? -0.562 10.954 20.893 1.00 91.19 199 ASP A O 1
ATOM 1517 N N . SER A 1 200 ? -1.900 11.095 22.678 1.00 89.94 200 SER A N 1
ATOM 1518 C CA . SER A 1 200 ? -1.984 12.563 22.650 1.00 89.94 200 SER A CA 1
ATOM 1519 C C . SER A 1 200 ? -0.659 13.272 22.959 1.00 89.94 200 SER A C 1
ATOM 1521 O O . SER A 1 200 ? -0.544 14.470 22.710 1.00 89.94 200 SER A O 1
ATOM 1523 N N . ALA A 1 201 ? 0.345 12.554 23.471 1.00 92.00 201 ALA A N 1
ATOM 1524 C CA . ALA A 1 201 ? 1.708 13.043 23.662 1.00 92.00 201 ALA A CA 1
ATOM 1525 C C . ALA A 1 201 ? 2.628 12.694 22.473 1.00 92.00 201 ALA A C 1
ATOM 1527 O O . ALA A 1 201 ? 3.839 12.912 22.543 1.00 92.00 201 ALA A O 1
ATOM 1528 N N . GLY A 1 202 ? 2.075 12.131 21.392 1.00 91.31 202 GLY A N 1
ATOM 1529 C CA . GLY A 1 202 ? 2.817 11.711 20.208 1.00 91.31 202 GLY A CA 1
ATOM 1530 C C . GLY A 1 202 ? 3.621 10.421 20.394 1.00 91.31 202 GLY A C 1
ATOM 1531 O O . GLY A 1 202 ? 4.421 10.086 19.519 1.00 91.31 202 GLY A O 1
ATOM 1532 N N . GLN A 1 203 ? 3.438 9.695 21.502 1.00 94.00 203 GLN A N 1
ATOM 1533 C CA . GLN A 1 203 ? 4.128 8.429 21.753 1.00 94.00 203 GLN A CA 1
ATOM 1534 C C . GLN A 1 203 ? 3.437 7.289 21.011 1.00 94.00 203 GLN A C 1
ATOM 1536 O O . GLN A 1 203 ? 2.209 7.227 20.971 1.00 94.00 203 GLN A O 1
ATOM 1541 N N . ALA A 1 204 ? 4.216 6.371 20.438 1.00 94.56 204 ALA A N 1
ATOM 1542 C CA . ALA A 1 204 ? 3.668 5.206 19.751 1.00 94.56 204 ALA A CA 1
ATOM 1543 C C . ALA A 1 204 ? 2.845 4.335 20.714 1.00 94.56 204 ALA A C 1
ATOM 1545 O O . ALA A 1 204 ? 3.272 4.041 21.835 1.00 94.56 204 ALA A O 1
ATOM 1546 N N . ARG A 1 205 ? 1.666 3.904 20.264 1.00 95.81 205 ARG A N 1
ATOM 1547 C CA . ARG A 1 205 ? 0.861 2.907 20.968 1.00 95.81 205 ARG A CA 1
ATOM 1548 C C . ARG A 1 205 ? 1.442 1.524 20.695 1.00 95.81 205 ARG A C 1
ATOM 1550 O O . ARG A 1 205 ? 1.723 1.182 19.551 1.00 95.81 205 ARG A O 1
ATOM 1557 N N . VAL A 1 206 ? 1.617 0.729 21.747 1.00 93.69 206 VAL A N 1
ATOM 1558 C CA . VAL A 1 206 ? 2.162 -0.634 21.661 1.00 93.69 206 VAL A CA 1
ATOM 1559 C C . VAL A 1 206 ? 1.151 -1.601 22.261 1.00 93.69 206 VAL A C 1
ATOM 1561 O O . VAL A 1 206 ? 0.719 -1.419 23.401 1.00 93.69 206 VAL A 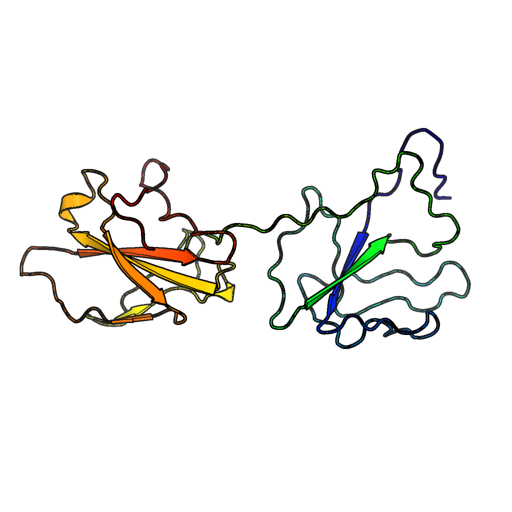O 1
ATOM 1564 N N . ALA A 1 207 ? 0.759 -2.619 21.498 1.00 88.50 207 ALA A N 1
ATOM 1565 C CA . ALA A 1 207 ? -0.171 -3.634 21.974 1.00 88.50 207 ALA A CA 1
ATOM 1566 C C . ALA A 1 207 ? 0.518 -4.515 23.021 1.00 88.50 207 ALA A C 1
ATOM 1568 O O . ALA A 1 207 ? 1.584 -5.072 22.763 1.00 88.50 207 ALA A O 1
ATOM 1569 N N . ALA A 1 208 ? -0.112 -4.697 24.182 1.00 86.56 208 ALA A N 1
ATOM 1570 C CA . ALA A 1 208 ? 0.374 -5.650 25.183 1.00 86.56 208 ALA A CA 1
ATOM 1571 C C . ALA A 1 208 ? 0.180 -7.111 24.729 1.00 86.56 208 ALA A C 1
ATOM 1573 O O . ALA A 1 208 ? 0.918 -7.998 25.150 1.00 86.56 208 ALA A O 1
ATOM 1574 N N . SER A 1 209 ? -0.809 -7.354 23.864 1.00 91.81 209 SER A N 1
ATOM 1575 C CA . SER A 1 209 ? -1.104 -8.655 23.262 1.00 91.81 209 SER A CA 1
ATOM 1576 C C . SER A 1 209 ? -1.305 -8.470 21.749 1.00 91.81 209 SER A C 1
ATOM 1578 O O . SER A 1 209 ? -2.436 -8.213 21.322 1.00 91.81 209 SER A O 1
ATOM 1580 N N . PRO A 1 210 ? -0.212 -8.509 20.955 1.00 93.06 210 PRO A N 1
ATOM 1581 C CA . PRO A 1 210 ? -0.257 -8.343 19.501 1.00 93.06 210 PRO A CA 1
ATOM 1582 C C . PRO A 1 210 ? -0.974 -9.514 18.819 1.00 93.06 210 PRO A C 1
ATOM 1584 O O . PRO A 1 210 ? -1.069 -10.609 19.381 1.00 93.06 210 PRO A O 1
ATOM 1587 N N . CYS A 1 211 ? -1.485 -9.284 17.611 1.00 93.25 211 CYS A N 1
ATOM 1588 C CA . CYS A 1 211 ? -2.056 -10.352 16.796 1.00 93.25 211 CYS A CA 1
ATOM 1589 C C . CYS A 1 211 ? -0.974 -11.309 16.245 1.00 93.25 211 CYS A C 1
ATOM 1591 O O . CYS A 1 211 ? 0.164 -10.879 16.051 1.00 93.25 211 CYS A O 1
ATOM 1593 N N . PRO A 1 212 ? -1.303 -12.596 15.993 1.00 86.00 212 PRO A N 1
ATOM 1594 C CA . PRO A 1 212 ? -0.403 -13.545 15.322 1.00 86.00 212 PRO A CA 1
ATOM 1595 C C . PRO A 1 212 ? -0.105 -13.157 13.869 1.00 86.00 212 PRO A C 1
ATOM 1597 O O . PRO A 1 212 ? -1.032 -12.651 13.199 1.00 86.00 212 PRO A O 1
#